Protein AF-0000000077984108 (afdb_homodimer)

Structure (mmCIF, N/CA/C/O backbone):
data_AF-0000000077984108-model_v1
#
loop_
_entity.id
_entity.type
_entity.pdbx_description
1 polymer 'NHL repeat containing 4'
#
loop_
_atom_site.group_PDB
_atom_site.id
_atom_site.type_symbol
_atom_site.label_atom_id
_atom_site.label_alt_id
_atom_site.label_comp_id
_atom_site.label_asym_id
_atom_site.label_entity_id
_atom_site.label_seq_id
_atom_site.pdbx_PDB_ins_code
_atom_site.Cartn_x
_atom_site.Cartn_y
_atom_site.Cartn_z
_atom_site.occupancy
_atom_site.B_iso_or_equiv
_atom_site.auth_seq_id
_atom_site.auth_comp_id
_atom_site.auth_asym_id
_atom_site.auth_atom_id
_atom_site.pdbx_PDB_model_num
ATOM 1 N N . MET A 1 1 ? -8.375 -14.18 -17.625 1 86.44 1 MET A N 1
ATOM 2 C CA . MET A 1 1 ? -7.738 -15.055 -16.641 1 86.44 1 MET A CA 1
ATOM 3 C C . MET A 1 1 ? -6.281 -14.656 -16.422 1 86.44 1 MET A C 1
ATOM 5 O O . MET A 1 1 ? -5.633 -14.141 -17.328 1 86.44 1 MET A O 1
ATOM 9 N N . ALA A 1 2 ? -5.91 -14.641 -15.117 1 94.44 2 ALA A N 1
ATOM 10 C CA . ALA A 1 2 ? -4.52 -14.312 -14.812 1 94.44 2 ALA A CA 1
ATOM 11 C C . ALA A 1 2 ? -3.689 -15.578 -14.602 1 94.44 2 ALA A C 1
ATOM 13 O O . ALA A 1 2 ? -4.191 -16.578 -14.086 1 94.44 2 ALA A O 1
ATOM 14 N N . ILE A 1 3 ? -2.457 -15.594 -15.062 1 96.06 3 ILE A N 1
ATOM 15 C CA . ILE A 1 3 ? -1.507 -16.688 -14.898 1 96.06 3 ILE A CA 1
ATOM 16 C C . ILE A 1 3 ? -0.461 -16.312 -13.852 1 96.06 3 ILE A C 1
ATOM 18 O O . ILE A 1 3 ? 0.134 -15.234 -13.922 1 96.06 3 ILE A O 1
ATOM 22 N N . GLY A 1 4 ? -0.281 -17.234 -12.953 1 96.12 4 GLY A N 1
ATOM 23 C CA . GLY A 1 4 ? 0.748 -17 -11.961 1 96.12 4 GLY A CA 1
ATOM 24 C C . GLY A 1 4 ? 2.15 -17 -12.531 1 96.12 4 GLY A C 1
ATOM 25 O O . GLY A 1 4 ? 2.527 -17.922 -13.258 1 96.12 4 GLY A O 1
ATOM 26 N N . LEU A 1 5 ? 2.855 -15.953 -12.258 1 96.19 5 LEU A N 1
ATOM 27 C CA . LEU A 1 5 ? 4.234 -15.867 -12.727 1 96.19 5 LEU A CA 1
ATOM 28 C C . LEU A 1 5 ? 5.203 -16.328 -11.648 1 96.19 5 LEU A C 1
ATOM 30 O O . LEU A 1 5 ? 6.098 -17.141 -11.914 1 96.19 5 LEU A O 1
ATOM 34 N N . THR A 1 6 ? 5.074 -15.75 -10.445 1 97.81 6 THR A N 1
ATOM 35 C CA . THR A 1 6 ? 6.004 -16.094 -9.375 1 97.81 6 THR A CA 1
ATOM 36 C C . THR A 1 6 ? 5.445 -15.664 -8.023 1 97.81 6 THR A C 1
ATOM 38 O O . THR A 1 6 ? 4.422 -14.984 -7.949 1 97.81 6 THR A O 1
ATOM 41 N N . THR A 1 7 ? 5.977 -16.203 -6.996 1 98.5 7 THR A N 1
ATOM 42 C CA . THR A 1 7 ? 5.699 -15.852 -5.605 1 98.5 7 THR A CA 1
ATOM 43 C C . THR A 1 7 ? 6.961 -15.344 -4.914 1 98.5 7 THR A C 1
ATOM 45 O O . THR A 1 7 ? 8.031 -15.938 -5.055 1 98.5 7 THR A O 1
ATOM 48 N N . VAL A 1 8 ? 6.867 -14.227 -4.277 1 98.75 8 VAL A N 1
ATOM 49 C CA . VAL A 1 8 ? 7.93 -13.688 -3.438 1 98.75 8 VAL A CA 1
ATOM 50 C C . VAL A 1 8 ? 7.637 -13.992 -1.97 1 98.75 8 VAL A C 1
ATOM 52 O O . VAL A 1 8 ? 6.797 -13.336 -1.351 1 98.75 8 VAL A O 1
ATOM 55 N N . PRO A 1 9 ? 8.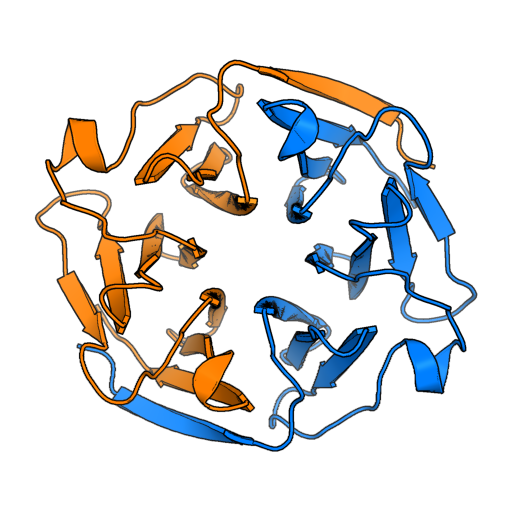297 -14.945 -1.407 1 98.31 9 PRO A N 1
ATOM 56 C CA . PRO A 1 9 ? 8.008 -15.391 -0.044 1 98.31 9 PRO A CA 1
ATOM 57 C C . PRO A 1 9 ? 8.773 -14.609 1.015 1 98.31 9 PRO A C 1
ATOM 59 O O . PRO A 1 9 ? 9.461 -13.641 0.689 1 98.31 9 PRO A O 1
ATOM 62 N N . GLY A 1 10 ? 8.531 -14.906 2.186 1 97.81 10 GLY A N 1
ATOM 63 C CA . GLY A 1 10 ? 9.375 -14.43 3.27 1 97.81 10 GLY A CA 1
ATOM 64 C C . GLY A 1 10 ? 8.898 -13.109 3.859 1 97.81 10 GLY A C 1
ATOM 65 O O . GLY A 1 10 ? 9.6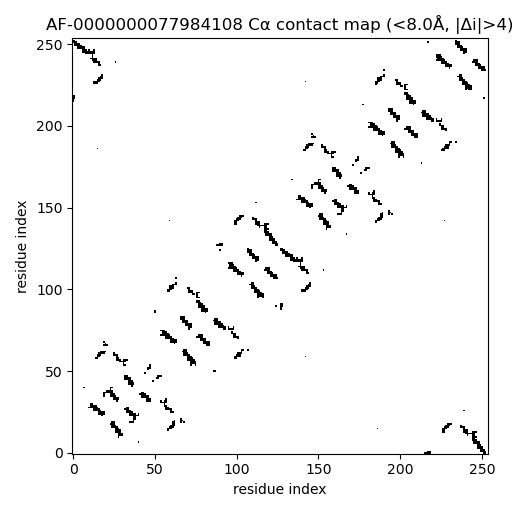95 -12.352 4.418 1 97.81 10 GLY A O 1
ATOM 66 N N . LEU A 1 11 ? 7.734 -12.805 3.721 1 98.56 11 LEU A N 1
ATOM 67 C CA . LEU A 1 11 ? 7.176 -11.586 4.305 1 98.56 11 LEU A CA 1
ATOM 68 C C . LEU A 1 11 ? 6.449 -11.898 5.609 1 98.56 11 LEU A C 1
ATOM 70 O O . LEU A 1 11 ? 6.266 -13.07 5.961 1 98.56 11 LEU A O 1
ATOM 74 N N . CYS A 1 12 ? 6.098 -10.938 6.352 1 98.31 12 CYS A N 1
ATOM 75 C CA . CYS A 1 12 ? 5.422 -11.078 7.637 1 98.31 12 CYS A CA 1
ATOM 76 C C . CYS A 1 12 ? 4.094 -10.328 7.645 1 98.31 12 CYS A C 1
ATOM 78 O O . CYS A 1 12 ? 4.023 -9.188 8.102 1 98.31 12 CYS A O 1
ATOM 80 N N . GLY A 1 13 ? 3.08 -10.953 7.09 1 98.5 13 GLY A N 1
ATOM 81 C CA . GLY A 1 13 ? 1.752 -10.359 7.031 1 98.5 13 GLY A CA 1
ATOM 82 C C . GLY A 1 13 ? 1.675 -9.156 6.117 1 98.5 13 GLY A C 1
ATOM 83 O O . GLY A 1 13 ? 1.338 -8.055 6.559 1 98.5 13 GLY A O 1
ATOM 84 N N . PRO A 1 14 ? 2.125 -9.336 4.77 1 98.88 14 PRO A N 1
ATOM 85 C CA . PRO A 1 14 ? 1.995 -8.195 3.855 1 98.88 14 PRO A CA 1
ATOM 86 C C . PRO A 1 14 ? 0.553 -7.719 3.709 1 98.88 14 PRO A C 1
ATOM 88 O O . PRO A 1 14 ? -0.366 -8.531 3.607 1 98.88 14 PRO A O 1
ATOM 91 N N . ARG A 1 15 ? 0.367 -6.438 3.74 1 98.75 15 ARG A N 1
ATOM 92 C CA . ARG A 1 15 ? -0.98 -5.879 3.693 1 98.75 15 ARG A CA 1
ATOM 93 C C . ARG A 1 15 ? -1.162 -4.988 2.471 1 98.75 15 ARG A C 1
ATOM 95 O O . ARG A 1 15 ? -2.078 -5.199 1.673 1 98.75 15 ARG A O 1
ATOM 102 N N . TYR A 1 16 ? -0.33 -3.904 2.361 1 98.88 16 TYR A N 1
ATOM 103 C CA . TYR A 1 16 ? -0.385 -2.994 1.224 1 98.88 16 TYR A CA 1
ATOM 104 C C . TYR A 1 16 ? 0.823 -3.184 0.314 1 98.88 16 TYR A C 1
ATOM 106 O O . TYR A 1 16 ? 1.914 -3.516 0.782 1 98.88 16 TYR A O 1
ATOM 114 N N . VAL A 1 17 ? 0.575 -2.99 -0.973 1 98.94 17 VAL A N 1
ATOM 115 C CA . VAL A 1 17 ? 1.625 -3.109 -1.979 1 98.94 17 VAL A CA 1
ATOM 116 C C . VAL A 1 17 ? 1.444 -2.029 -3.045 1 98.94 17 VAL A C 1
ATOM 118 O O . VAL A 1 17 ? 0.316 -1.665 -3.383 1 98.94 17 VAL A O 1
ATOM 121 N N . SER A 1 18 ? 2.508 -1.481 -3.504 1 98.81 18 SER A N 1
ATOM 122 C CA . SER A 1 18 ? 2.529 -0.499 -4.582 1 98.81 18 SER A CA 1
ATOM 123 C C . SER A 1 18 ? 3.742 -0.695 -5.484 1 98.81 18 SER A C 1
ATOM 125 O O . SER A 1 18 ? 4.695 -1.385 -5.113 1 98.81 18 SER A O 1
ATOM 127 N N . ASN A 1 19 ? 3.611 -0.161 -6.648 1 98.25 19 ASN A N 1
ATOM 128 C CA . ASN A 1 19 ? 4.812 -0.063 -7.469 1 98.25 19 ASN A CA 1
ATOM 129 C C . ASN A 1 19 ? 5.895 0.765 -6.781 1 98.25 19 ASN A C 1
ATOM 131 O O . ASN A 1 19 ? 5.59 1.705 -6.043 1 98.25 19 ASN A O 1
ATOM 135 N N . GLY A 1 20 ? 7.113 0.308 -6.914 1 97.44 20 GLY A N 1
ATOM 136 C CA . GLY A 1 20 ? 8.273 1.021 -6.402 1 97.44 20 GLY A CA 1
ATOM 137 C C . GLY A 1 20 ? 9.008 1.807 -7.473 1 97.44 20 GLY A C 1
ATOM 138 O O . GLY A 1 20 ? 8.562 1.876 -8.617 1 97.44 20 GLY A O 1
ATOM 139 N N . PRO A 1 21 ? 10.078 2.457 -6.992 1 93 21 PRO A N 1
ATOM 140 C CA . PRO A 1 21 ? 10.898 3.133 -7.996 1 93 21 PRO A CA 1
ATOM 141 C C . PRO A 1 21 ? 11.617 2.158 -8.93 1 93 21 PRO A C 1
ATOM 143 O O . PRO A 1 21 ? 11.977 1.054 -8.516 1 93 21 PRO A O 1
ATOM 146 N N . ASP A 1 22 ? 11.867 2.482 -10.156 1 93.06 22 ASP A N 1
ATOM 147 C CA . ASP A 1 22 ? 12.727 1.78 -11.109 1 93.06 22 ASP A CA 1
ATOM 148 C C . ASP A 1 22 ? 12.18 0.386 -11.414 1 93.06 22 ASP A C 1
ATOM 150 O O . ASP A 1 22 ? 12.945 -0.584 -11.469 1 93.06 22 ASP A O 1
ATOM 154 N N . GLY A 1 23 ? 10.891 0.196 -11.367 1 95.31 23 GLY A N 1
ATOM 155 C CA . GLY A 1 23 ? 10.273 -1.054 -11.789 1 95.31 23 GLY A CA 1
ATOM 156 C C . GLY A 1 23 ? 10.148 -2.064 -10.664 1 95.31 23 GLY A C 1
ATOM 157 O O . GLY A 1 23 ? 9.75 -3.207 -10.891 1 95.31 23 GLY A O 1
ATOM 158 N N . GLY A 1 24 ? 10.516 -1.756 -9.398 1 97.75 24 GLY A N 1
ATOM 159 C CA . GLY A 1 24 ? 10.336 -2.602 -8.234 1 97.75 24 GLY A CA 1
ATOM 160 C C . GLY A 1 24 ? 8.977 -2.42 -7.574 1 97.75 24 GLY A C 1
ATOM 161 O O . GLY A 1 24 ? 8.008 -2.043 -8.234 1 97.75 24 GLY A O 1
ATOM 162 N N . PHE A 1 25 ? 8.922 -2.801 -6.363 1 98.62 25 PHE A N 1
ATOM 163 C CA . PHE A 1 25 ? 7.691 -2.6 -5.602 1 98.62 25 PHE A CA 1
ATOM 164 C C . PHE A 1 25 ? 7.988 -2.49 -4.113 1 98.62 25 PHE A C 1
ATOM 166 O O . PHE A 1 25 ? 9.102 -2.783 -3.672 1 98.62 25 PHE A O 1
ATOM 173 N N . VAL A 1 26 ? 7.047 -2.004 -3.338 1 98.81 26 VAL A N 1
ATOM 174 C CA . VAL A 1 26 ? 7.121 -1.726 -1.906 1 98.81 26 VAL A CA 1
ATOM 175 C C . VAL A 1 26 ? 5.945 -2.387 -1.191 1 98.81 26 VAL A C 1
ATOM 177 O O . VAL A 1 26 ? 4.828 -2.416 -1.716 1 98.81 26 VAL A O 1
ATOM 180 N N . VAL A 1 27 ? 6.215 -2.941 -0.009 1 98.88 27 VAL A N 1
ATOM 181 C CA . VAL A 1 27 ? 5.203 -3.697 0.721 1 98.88 27 VAL A CA 1
ATOM 182 C C . VAL A 1 27 ? 5.223 -3.299 2.195 1 98.88 27 VAL A C 1
ATOM 184 O O . VAL A 1 27 ? 6.277 -3.303 2.832 1 98.88 27 VAL A O 1
ATOM 187 N N . SER A 1 28 ? 4.094 -2.893 2.703 1 98.81 28 SER A N 1
ATOM 188 C CA . SER A 1 28 ? 3.982 -2.738 4.148 1 98.81 28 SER A CA 1
ATOM 189 C C . SER A 1 28 ? 3.514 -4.031 4.809 1 98.81 28 SER A C 1
ATOM 191 O O . SER A 1 28 ? 2.705 -4.766 4.242 1 98.81 28 SER A O 1
ATOM 193 N N . GLU A 1 29 ? 3.979 -4.316 6.02 1 98.25 29 GLU A N 1
ATOM 194 C CA . GLU A 1 29 ? 3.748 -5.59 6.699 1 98.25 29 GLU A CA 1
ATOM 195 C C . GLU A 1 29 ? 3.094 -5.375 8.062 1 98.25 29 GLU A C 1
ATOM 197 O O . GLU A 1 29 ? 3.344 -4.371 8.727 1 98.25 29 GLU A O 1
ATOM 202 N N . GLU A 1 30 ? 2.369 -6.32 8.469 1 97.19 30 GLU A N 1
ATOM 203 C CA . GLU A 1 30 ? 1.764 -6.316 9.797 1 97.19 30 GLU A CA 1
ATOM 204 C C . GLU A 1 30 ? 2.83 -6.344 10.883 1 97.19 30 GLU A C 1
ATOM 206 O O . GLU A 1 30 ? 2.592 -5.887 12.008 1 97.19 30 GLU A O 1
ATOM 211 N N . CYS A 1 31 ? 3.986 -6.828 10.547 1 95.81 31 CYS A N 1
ATOM 212 C CA . CYS A 1 31 ? 5.062 -6.926 11.523 1 95.81 31 CYS A CA 1
ATOM 213 C C . CYS A 1 31 ? 5.742 -5.574 11.727 1 95.81 31 CYS A C 1
ATOM 215 O O . CYS A 1 31 ? 6.676 -5.457 12.516 1 95.81 31 CYS A O 1
ATOM 217 N N . GLY A 1 32 ? 5.301 -4.652 11.094 1 96.31 32 GLY A N 1
ATOM 218 C CA . GLY A 1 32 ? 5.684 -3.299 11.461 1 96.31 32 GLY A CA 1
ATOM 219 C C . GLY A 1 32 ? 6.812 -2.744 10.617 1 96.31 32 GLY A C 1
ATOM 220 O O . GLY A 1 32 ? 7.57 -1.881 11.07 1 96.31 32 GLY A O 1
ATOM 221 N N . ASP A 1 33 ? 6.961 -3.246 9.414 1 97.12 33 ASP A N 1
ATOM 222 C CA . ASP A 1 33 ? 8.031 -2.785 8.531 1 97.12 33 ASP A CA 1
ATOM 223 C C . ASP A 1 33 ? 7.512 -2.555 7.113 1 97.12 33 ASP A C 1
ATOM 225 O O . ASP A 1 33 ? 6.348 -2.832 6.82 1 97.12 33 ASP A O 1
ATOM 229 N N . VAL A 1 34 ? 8.352 -1.871 6.293 1 98.31 34 VAL A N 1
ATOM 230 C CA . VAL A 1 34 ? 8.094 -1.666 4.871 1 98.31 34 VAL A CA 1
ATOM 231 C C . VAL A 1 34 ? 9.258 -2.232 4.055 1 98.31 34 VAL A C 1
ATOM 233 O O . VAL A 1 34 ? 10.391 -1.748 4.152 1 98.31 34 VAL A O 1
ATOM 236 N N . GLN A 1 35 ? 8.914 -3.203 3.268 1 98.12 35 GLN A N 1
ATOM 237 C CA . GLN A 1 35 ? 9.922 -3.928 2.494 1 98.12 35 GLN A CA 1
ATOM 238 C C . GLN A 1 35 ? 10.039 -3.363 1.081 1 98.12 35 GLN A C 1
ATOM 240 O O . GLN A 1 35 ? 9.031 -3.012 0.461 1 98.12 35 GLN A O 1
ATOM 245 N N . LEU A 1 36 ? 11.297 -3.295 0.653 1 97.62 36 LEU A N 1
ATOM 246 C CA . LEU A 1 36 ? 11.594 -2.785 -0.681 1 97.62 36 LEU A CA 1
ATOM 247 C C . LEU A 1 36 ? 12.133 -3.896 -1.58 1 97.62 36 LEU A C 1
ATOM 249 O O . LEU A 1 36 ? 12.945 -4.715 -1.146 1 97.62 36 LEU A O 1
ATOM 253 N N . PHE A 1 37 ? 11.594 -3.91 -2.85 1 98.31 37 PHE A N 1
ATOM 254 C CA . PHE A 1 37 ? 12.047 -4.883 -3.838 1 98.31 37 PHE A CA 1
ATOM 255 C C . PHE A 1 37 ? 12.414 -4.195 -5.148 1 98.31 37 PHE A C 1
ATOM 257 O O . PHE A 1 37 ? 11.797 -3.201 -5.527 1 98.31 37 PHE A O 1
ATOM 264 N N . GLY A 1 38 ? 13.367 -4.754 -5.809 1 97.62 38 GLY A N 1
ATOM 265 C CA . GLY A 1 38 ? 13.781 -4.258 -7.109 1 97.62 38 GLY A CA 1
ATOM 266 C C . GLY A 1 38 ? 13 -4.867 -8.258 1 97.62 38 GLY A C 1
ATOM 267 O O . GLY A 1 38 ? 12.016 -5.578 -8.039 1 97.62 38 GLY A O 1
ATOM 268 N N . HIS A 1 39 ? 13.453 -4.539 -9.547 1 95.94 39 HIS A N 1
ATOM 269 C CA . HIS A 1 39 ? 12.719 -4.902 -10.758 1 95.94 39 HIS A CA 1
ATOM 270 C C . HIS A 1 39 ? 12.734 -6.41 -10.977 1 95.94 39 HIS A C 1
ATOM 272 O O . HIS A 1 39 ? 11.836 -6.957 -11.609 1 95.94 39 HIS A O 1
ATOM 278 N N . ALA A 1 40 ? 13.672 -7.18 -10.453 1 96.56 40 ALA A N 1
ATOM 279 C CA . ALA A 1 40 ? 13.75 -8.633 -10.562 1 96.56 40 ALA A CA 1
ATOM 280 C C . ALA A 1 40 ? 13.227 -9.312 -9.305 1 96.56 40 ALA A C 1
ATOM 282 O O . ALA A 1 40 ? 13.539 -10.477 -9.039 1 96.56 40 ALA A O 1
ATOM 283 N N . HIS A 1 41 ? 12.531 -8.477 -8.453 1 96.94 41 HIS A N 1
ATOM 284 C CA . HIS A 1 41 ? 11.906 -8.961 -7.227 1 96.94 41 HIS A CA 1
ATOM 285 C C . HIS A 1 41 ? 12.945 -9.281 -6.164 1 96.94 41 HIS A C 1
ATOM 287 O O . HIS A 1 41 ? 12.664 -10 -5.207 1 96.94 41 HIS A O 1
ATOM 293 N N . GLN A 1 42 ? 14.125 -8.805 -6.34 1 97.44 42 GLN A N 1
ATOM 294 C CA . GLN A 1 42 ? 15.148 -9 -5.32 1 97.44 42 GLN A CA 1
ATOM 295 C C . GLN A 1 42 ? 14.938 -8.055 -4.141 1 97.44 42 GLN A C 1
ATOM 297 O O . GLN A 1 42 ? 14.539 -6.902 -4.324 1 97.44 42 GLN A O 1
ATOM 302 N N . PRO A 1 43 ? 15.18 -8.633 -2.93 1 97.12 43 PRO A N 1
ATOM 303 C CA . PRO A 1 43 ? 15.07 -7.75 -1.763 1 97.12 43 PRO A CA 1
ATOM 304 C C . PRO A 1 43 ? 16.125 -6.648 -1.752 1 97.12 43 PRO A C 1
ATOM 306 O O . PRO A 1 43 ? 17.297 -6.902 -2.061 1 97.12 43 PRO A O 1
ATOM 309 N N . LEU A 1 44 ? 15.688 -5.453 -1.474 1 96 44 LEU A N 1
ATOM 310 C CA . LEU A 1 44 ? 16.594 -4.312 -1.387 1 96 44 LEU A CA 1
ATOM 311 C C . LEU A 1 44 ? 16.719 -3.822 0.052 1 96 44 LEU A C 1
ATOM 313 O O . LEU A 1 44 ? 17.359 -2.799 0.313 1 96 44 LEU A O 1
ATOM 317 N N . GLY A 1 45 ? 16.062 -4.508 1.025 1 95.19 45 GLY A N 1
ATOM 318 C CA . GLY A 1 45 ? 16.016 -4.094 2.418 1 95.19 45 GLY A CA 1
ATOM 319 C C . GLY A 1 45 ? 14.656 -3.541 2.818 1 95.19 45 GLY A C 1
ATOM 320 O O . GLY A 1 45 ? 13.641 -3.863 2.197 1 95.19 45 GLY A O 1
ATOM 321 N N . SER A 1 46 ? 14.625 -2.887 3.951 1 96.25 46 SER A N 1
ATOM 322 C CA . SER A 1 46 ? 13.398 -2.299 4.488 1 96.25 46 SER A CA 1
ATOM 323 C C . SER A 1 46 ? 13.641 -0.875 4.977 1 96.25 46 SER A C 1
ATOM 325 O O . SER A 1 46 ? 14.789 -0.437 5.09 1 96.25 46 SER A O 1
ATOM 327 N N . LEU A 1 47 ? 12.641 -0.115 5.164 1 96.12 47 LEU A N 1
ATOM 328 C CA . LEU A 1 47 ? 12.781 1.255 5.641 1 96.12 47 LEU A CA 1
ATOM 329 C C . LEU A 1 47 ? 13.258 1.278 7.09 1 96.12 47 LEU A C 1
ATOM 331 O O . LEU A 1 47 ? 13.969 2.199 7.5 1 96.12 47 LEU A O 1
ATOM 335 N N . CYS A 1 48 ? 12.797 0.266 7.898 1 93.31 48 CYS A N 1
ATOM 336 C CA . CYS A 1 48 ? 13.289 0.184 9.266 1 93.31 48 CYS A CA 1
ATOM 337 C C . CYS A 1 48 ? 14.789 -0.077 9.289 1 93.31 48 CYS A C 1
ATOM 339 O O . CYS A 1 48 ? 15.523 0.555 10.055 1 93.31 48 CYS A O 1
ATOM 341 N N . SER A 1 49 ? 15.305 -1.056 8.453 1 88.56 49 SER A N 1
ATOM 342 C CA . SER A 1 49 ? 16.719 -1.397 8.445 1 88.56 49 SER A CA 1
ATOM 343 C C . SER A 1 49 ? 17.562 -0.274 7.836 1 88.56 49 SER A C 1
ATOM 345 O O . SER A 1 49 ? 18.688 -0.036 8.258 1 88.56 49 SER A O 1
ATOM 347 N N . ARG A 1 50 ? 17 0.407 6.895 1 86.88 50 ARG A N 1
ATOM 348 C CA . ARG A 1 50 ? 17.75 1.425 6.176 1 86.88 50 ARG A CA 1
ATOM 349 C C . ARG A 1 50 ? 17.781 2.738 6.949 1 86.88 50 ARG A C 1
ATOM 351 O O . ARG A 1 50 ? 18.812 3.422 6.992 1 86.88 50 ARG A O 1
ATOM 358 N N . LEU A 1 51 ? 16.672 3.117 7.562 1 85.81 51 LEU A N 1
ATOM 359 C CA . LEU A 1 51 ? 16.547 4.465 8.109 1 85.81 51 LEU A CA 1
ATOM 360 C C . LEU A 1 51 ? 16.203 4.418 9.594 1 85.81 51 LEU A C 1
ATOM 362 O O . LEU A 1 51 ? 16.031 5.461 10.227 1 85.81 51 LEU A O 1
ATOM 366 N N . GLN A 1 52 ? 16.031 3.197 10.203 1 81.25 52 GLN A N 1
ATOM 367 C CA . GLN A 1 52 ? 15.664 3.016 11.602 1 81.25 52 GLN A CA 1
ATOM 368 C C . GLN A 1 52 ? 14.391 3.789 11.945 1 81.25 52 GLN A C 1
ATOM 370 O O . GLN A 1 52 ? 14.312 4.422 13 1 81.25 52 GLN A O 1
ATOM 375 N N . HIS A 1 53 ? 13.648 3.943 11.031 1 85.25 53 HIS A N 1
ATOM 376 C CA . HIS A 1 53 ? 12.375 4.602 11.289 1 85.25 53 HIS A CA 1
ATOM 377 C C . HIS A 1 53 ? 11.453 3.717 12.117 1 85.25 53 HIS A C 1
ATOM 379 O O . HIS A 1 53 ? 11.141 2.59 11.727 1 85.25 53 HIS A O 1
ATOM 385 N N . PRO A 1 54 ? 11 4.141 13.117 1 87.19 54 PRO A N 1
ATOM 386 C CA . PRO A 1 54 ? 10.117 3.346 13.977 1 87.19 54 PRO A CA 1
ATOM 387 C C . PRO A 1 54 ? 8.648 3.424 13.555 1 87.19 54 PRO A C 1
ATOM 389 O O . PRO A 1 54 ? 7.922 4.316 14 1 87.19 54 PRO A O 1
ATOM 392 N N . PHE A 1 55 ? 8.195 2.42 12.938 1 95 55 PHE A N 1
ATOM 393 C CA . PHE A 1 55 ? 6.781 2.441 12.586 1 95 55 PHE A CA 1
ATOM 394 C C . PHE A 1 55 ? 5.926 1.946 13.75 1 95 55 PHE A C 1
ATOM 396 O O . PHE A 1 55 ? 6.312 1.019 14.461 1 95 55 PHE A O 1
ATOM 403 N N . GLY A 1 56 ? 4.836 2.598 14 1 95 56 GLY A N 1
ATOM 404 C CA . GLY A 1 56 ? 3.807 2 14.836 1 95 56 GLY A CA 1
ATOM 405 C C . GLY A 1 56 ? 3.059 0.874 14.148 1 95 56 GLY A C 1
ATOM 406 O O . GLY A 1 56 ? 3.078 -0.267 14.617 1 95 56 GLY A O 1
ATOM 407 N N . ASN A 1 57 ? 2.371 1.138 13.109 1 97.62 57 ASN A N 1
ATOM 408 C CA . ASN A 1 57 ? 1.649 0.211 12.242 1 97.62 57 ASN A CA 1
ATOM 409 C C . ASN A 1 57 ? 1.571 0.728 10.812 1 97.62 57 ASN A C 1
ATOM 411 O O . ASN A 1 57 ? 0.558 1.303 10.406 1 97.62 57 ASN A O 1
ATOM 415 N N . PRO A 1 58 ? 2.738 0.461 10.008 1 98.44 58 PRO A N 1
ATOM 416 C CA . PRO A 1 58 ? 2.672 0.928 8.625 1 98.44 58 PRO A CA 1
ATOM 417 C C . PRO A 1 58 ? 1.528 0.287 7.836 1 98.44 58 PRO A C 1
ATOM 419 O O . PRO A 1 58 ? 1.303 -0.921 7.945 1 98.44 58 PRO A O 1
ATOM 422 N N . ALA A 1 59 ? 0.781 1.089 7.117 1 98.56 59 ALA A N 1
ATOM 423 C CA . ALA A 1 59 ? -0.364 0.654 6.32 1 98.56 59 ALA A CA 1
ATOM 424 C C . ALA A 1 59 ? -0.165 0.991 4.848 1 98.56 59 ALA A C 1
ATOM 426 O O . ALA A 1 59 ? 0.689 0.405 4.18 1 98.56 59 ALA A O 1
ATOM 427 N N . GLY A 1 60 ? -0.879 2.033 4.336 1 98.81 60 GLY A N 1
ATOM 428 C CA . GLY A 1 60 ? -0.792 2.402 2.93 1 98.81 60 GLY A CA 1
ATOM 429 C C . GLY A 1 60 ? 0.596 2.855 2.518 1 98.81 60 GLY A C 1
ATOM 430 O O . GLY A 1 60 ? 1.285 3.533 3.281 1 98.81 60 GLY A O 1
ATOM 431 N N . VAL A 1 61 ? 0.988 2.467 1.238 1 98.88 61 VAL A N 1
ATOM 432 C CA . VAL A 1 61 ? 2.248 2.869 0.623 1 98.88 61 VAL A CA 1
ATOM 433 C C . VAL A 1 61 ? 2.008 3.287 -0.826 1 98.88 61 VAL A C 1
ATOM 435 O O . VAL A 1 61 ? 1.168 2.703 -1.515 1 98.88 61 VAL A O 1
ATOM 438 N N . CYS A 1 62 ? 2.715 4.246 -1.277 1 98.75 62 CYS A N 1
ATOM 439 C CA . CYS A 1 62 ? 2.746 4.625 -2.686 1 98.75 62 CYS A CA 1
ATOM 440 C C . CYS A 1 62 ? 4.086 5.258 -3.049 1 98.75 62 CYS A C 1
ATOM 442 O O . CYS A 1 62 ? 4.871 5.605 -2.166 1 98.75 62 CYS A O 1
ATOM 444 N N . THR A 1 63 ? 4.395 5.238 -4.254 1 98.06 63 THR A N 1
ATOM 445 C CA . THR A 1 63 ? 5.59 5.871 -4.801 1 98.06 63 THR A CA 1
ATOM 446 C C . THR A 1 63 ? 5.211 7.031 -5.723 1 98.06 63 THR A C 1
ATOM 448 O O . THR A 1 63 ? 4.426 6.859 -6.656 1 98.06 63 THR A O 1
ATOM 451 N N . ASP A 1 64 ? 5.809 8.203 -5.418 1 96.75 64 ASP A N 1
ATOM 452 C CA . ASP A 1 64 ? 5.434 9.344 -6.238 1 96.75 64 ASP A CA 1
ATOM 453 C C . ASP A 1 64 ? 6.301 9.422 -7.496 1 96.75 64 ASP A C 1
ATOM 455 O O . ASP A 1 64 ? 7.145 8.555 -7.73 1 96.75 64 ASP A O 1
ATOM 459 N N . ALA A 1 65 ? 6.051 10.406 -8.352 1 94.19 65 ALA A N 1
ATOM 460 C CA . ALA A 1 65 ? 6.664 10.523 -9.672 1 94.19 65 ALA A CA 1
ATOM 461 C C . ALA A 1 65 ? 8.172 10.734 -9.562 1 94.19 65 ALA A C 1
ATOM 463 O O . ALA A 1 65 ? 8.914 10.477 -10.508 1 94.19 65 ALA A O 1
ATOM 464 N N . GLN A 1 66 ? 8.641 11.203 -8.398 1 94.44 66 GLN A N 1
ATOM 465 C CA . GLN A 1 66 ? 10.062 11.469 -8.188 1 94.44 66 GLN A CA 1
ATOM 466 C C . GLN A 1 66 ? 10.766 10.242 -7.602 1 94.44 66 GLN A C 1
ATOM 468 O O . GLN A 1 66 ? 11.984 10.25 -7.418 1 94.44 66 GLN A O 1
ATOM 473 N N . GLY A 1 67 ? 10.047 9.195 -7.336 1 95.38 67 GLY A N 1
ATOM 474 C CA . GLY A 1 67 ? 10.625 7.965 -6.824 1 95.38 67 GLY A CA 1
ATOM 475 C C . GLY A 1 67 ? 10.688 7.922 -5.309 1 95.38 67 GLY A C 1
ATOM 476 O O . GLY A 1 67 ? 11.336 7.043 -4.738 1 95.38 67 GLY A O 1
ATOM 477 N N . ASN A 1 68 ? 10.031 8.922 -4.602 1 96.69 68 ASN A N 1
ATOM 478 C CA . ASN A 1 68 ? 9.914 8.852 -3.148 1 96.69 68 ASN A CA 1
ATOM 479 C C . ASN A 1 68 ? 8.852 7.855 -2.713 1 96.69 68 ASN A C 1
ATOM 481 O O . ASN A 1 68 ? 7.805 7.734 -3.355 1 96.69 68 ASN A O 1
ATOM 485 N N . ILE A 1 69 ? 9.156 7.234 -1.637 1 97.62 69 ILE A N 1
ATOM 486 C CA . ILE A 1 69 ? 8.18 6.344 -1.024 1 97.62 69 ILE A CA 1
ATOM 487 C C . ILE A 1 69 ? 7.406 7.086 0.065 1 97.62 69 ILE A C 1
ATOM 489 O O . ILE A 1 69 ? 8.008 7.785 0.889 1 97.62 69 ILE A O 1
ATOM 493 N N . ILE A 1 70 ? 6.156 7.023 0.062 1 98.56 70 ILE A N 1
ATOM 494 C CA . ILE A 1 70 ? 5.293 7.641 1.063 1 98.56 70 ILE A CA 1
ATOM 495 C C . ILE A 1 70 ? 4.523 6.559 1.818 1 98.56 70 ILE A C 1
ATOM 497 O O . ILE A 1 70 ? 3.965 5.645 1.207 1 98.56 70 ILE A O 1
ATOM 501 N N . VAL A 1 71 ? 4.535 6.621 3.148 1 98.75 71 VAL A N 1
ATOM 502 C CA . VAL A 1 71 ? 3.949 5.594 4.004 1 98.75 71 VAL A CA 1
ATOM 503 C C . VAL A 1 71 ? 2.998 6.242 5.008 1 98.75 71 VAL A C 1
ATOM 505 O O . VAL A 1 71 ? 3.338 7.246 5.637 1 98.75 71 VAL A O 1
ATOM 508 N N . VAL A 1 72 ? 1.835 5.676 5.109 1 98.75 72 VAL A N 1
ATOM 509 C CA . VAL A 1 72 ? 0.896 6.02 6.172 1 98.75 72 VAL A CA 1
ATOM 510 C C . VAL A 1 72 ? 1.156 5.145 7.398 1 98.75 72 VAL A C 1
ATOM 512 O O . VAL A 1 72 ? 1.279 3.924 7.277 1 98.75 72 VAL A O 1
ATOM 515 N N . ASP A 1 73 ? 1.293 5.695 8.516 1 98.5 73 ASP A N 1
ATOM 516 C CA . ASP A 1 73 ? 1.354 4.984 9.789 1 98.5 73 ASP A CA 1
ATOM 517 C C . ASP A 1 73 ? 0.03 5.09 10.547 1 98.5 73 ASP A C 1
ATOM 519 O O . ASP A 1 73 ? -0.306 6.152 11.07 1 98.5 73 ASP A O 1
ATOM 523 N N . GLU A 1 74 ? -0.662 3.988 10.539 1 98.44 74 GLU A N 1
ATOM 524 C CA . GLU A 1 74 ? -2.004 3.951 11.117 1 98.44 74 GLU A CA 1
ATOM 525 C C . GLU A 1 74 ? -1.981 4.324 12.594 1 98.44 74 GLU A C 1
ATOM 527 O O . GLU A 1 74 ? -2.811 5.113 13.055 1 98.44 74 GLU A O 1
ATOM 532 N N . GLN A 1 75 ? -1.055 3.713 13.328 1 97.81 75 GLN A N 1
ATOM 533 C CA . GLN A 1 75 ? -0.987 3.924 14.766 1 97.81 75 GLN A CA 1
ATOM 534 C C . GLN A 1 75 ? -0.492 5.328 15.094 1 97.81 75 GLN A C 1
ATOM 536 O O . GLN A 1 75 ? -1.018 5.984 16 1 97.81 75 GLN A O 1
ATOM 541 N N . ARG A 1 76 ? 0.493 5.848 14.445 1 97.31 76 ARG A N 1
ATOM 542 C CA . ARG A 1 76 ? 1.066 7.164 14.703 1 97.31 76 ARG A CA 1
ATOM 543 C C . ARG A 1 76 ? 0.215 8.266 14.078 1 97.31 76 ARG A C 1
ATOM 545 O O . ARG A 1 76 ? 0.394 9.445 14.383 1 97.31 76 ARG A O 1
ATOM 552 N N . LYS A 1 77 ? -0.674 7.887 13.227 1 98.19 77 LYS A N 1
ATOM 553 C CA . LYS A 1 77 ? -1.579 8.82 12.57 1 98.19 77 LYS A CA 1
ATOM 554 C C . LYS A 1 77 ? -0.802 9.875 11.781 1 98.19 77 LYS A C 1
ATOM 556 O O . LYS A 1 77 ? -1.064 11.07 11.906 1 98.19 77 LYS A O 1
ATOM 561 N N . GLU A 1 78 ? 0.146 9.383 11.031 1 97.88 78 GLU A N 1
ATOM 562 C CA . GLU A 1 78 ? 1.007 10.266 10.242 1 97.88 78 GLU A CA 1
ATOM 563 C C . GLU A 1 78 ? 1.256 9.688 8.852 1 97.88 78 GLU A C 1
ATOM 565 O O . GLU A 1 78 ? 1.051 8.5 8.617 1 97.88 78 GLU A O 1
ATOM 570 N N . VAL A 1 79 ? 1.671 10.578 7.98 1 98.56 79 VAL A N 1
ATOM 571 C CA . VAL A 1 79 ? 2.178 10.227 6.656 1 98.56 79 VAL A CA 1
ATOM 572 C C . VAL A 1 79 ? 3.619 10.711 6.512 1 98.56 79 VAL A C 1
ATOM 574 O O . VAL A 1 79 ? 3.908 11.891 6.715 1 98.56 79 VAL A O 1
ATOM 577 N N . THR A 1 80 ? 4.453 9.828 6.164 1 98 80 THR A N 1
ATOM 578 C CA . THR A 1 80 ? 5.875 10.148 6.059 1 98 80 THR A CA 1
ATOM 579 C C . THR A 1 80 ? 6.395 9.844 4.656 1 98 80 THR A C 1
ATOM 581 O O . THR A 1 80 ? 6.059 8.812 4.074 1 98 80 THR A O 1
ATOM 584 N N . LEU A 1 81 ? 7.195 10.766 4.102 1 97.62 81 LEU A N 1
ATOM 585 C CA . LEU A 1 81 ? 7.887 10.625 2.826 1 97.62 81 LEU A CA 1
ATOM 586 C C . LEU A 1 81 ? 9.336 10.188 3.039 1 97.62 81 LEU A C 1
ATOM 588 O O . LEU A 1 81 ? 10.039 10.758 3.875 1 97.62 81 LEU A O 1
ATOM 592 N N . PHE A 1 82 ? 9.664 9.195 2.385 1 96.94 82 PHE A N 1
ATOM 593 C CA . PHE A 1 82 ? 11.031 8.68 2.373 1 96.94 82 PHE A CA 1
ATOM 594 C C . PHE A 1 82 ? 11.688 8.922 1.021 1 96.94 82 PHE A C 1
ATOM 596 O O . PHE A 1 82 ? 11.43 8.195 0.059 1 96.94 82 PHE A O 1
ATOM 603 N N . PRO A 1 83 ? 12.617 9.922 0.982 1 94.88 83 PRO A N 1
ATOM 604 C CA . PRO A 1 83 ? 13.281 10.211 -0.291 1 94.88 83 PRO A CA 1
ATOM 605 C C . PRO A 1 83 ? 14.32 9.156 -0.669 1 94.88 83 PRO A C 1
ATOM 607 O O . PRO A 1 83 ? 14.688 8.328 0.161 1 94.88 83 PRO A O 1
ATOM 610 N N . ARG A 1 84 ? 14.664 9.172 -2 1 90.62 84 ARG A N 1
ATOM 611 C CA . ARG A 1 84 ? 15.695 8.258 -2.477 1 90.62 84 ARG A CA 1
ATOM 612 C C . ARG A 1 84 ? 17.016 8.461 -1.724 1 90.62 84 ARG A C 1
ATOM 614 O O . ARG A 1 84 ? 17.75 7.512 -1.481 1 90.62 84 ARG A O 1
ATOM 621 N N . ALA A 1 85 ? 17.25 9.648 -1.415 1 90.19 85 ALA A N 1
ATOM 622 C CA . ALA A 1 85 ? 18.422 10.023 -0.624 1 90.19 85 ALA A CA 1
ATOM 623 C C . ALA A 1 85 ? 18.062 11.078 0.419 1 90.19 85 ALA A C 1
ATOM 625 O O . ALA A 1 85 ? 17.266 11.984 0.147 1 90.19 85 ALA A O 1
ATOM 626 N N . GLY A 1 86 ? 18.594 10.969 1.63 1 91.19 86 GLY A N 1
ATOM 627 C CA . GLY A 1 86 ? 18.328 11.914 2.699 1 91.19 86 GLY A CA 1
ATOM 628 C C . GLY A 1 86 ? 17.375 11.367 3.752 1 91.19 86 GLY A C 1
ATOM 629 O O . GLY A 1 86 ? 16.969 10.211 3.686 1 91.19 86 GLY A O 1
ATOM 630 N N . PRO A 1 87 ? 17.078 12.188 4.785 1 93.25 87 PRO A N 1
ATOM 631 C CA . PRO A 1 87 ? 16.234 11.758 5.898 1 93.25 87 PRO A CA 1
ATOM 632 C C . PRO A 1 87 ? 14.742 11.766 5.539 1 93.25 87 PRO A C 1
ATOM 634 O O . PRO A 1 87 ? 14.328 12.508 4.648 1 93.25 87 PRO A O 1
ATOM 637 N N . PRO A 1 88 ? 13.984 10.969 6.238 1 95.38 88 PRO A N 1
ATOM 638 C CA . PRO A 1 88 ? 12.531 11.016 6.074 1 95.38 88 PRO A CA 1
ATOM 639 C C . PRO A 1 88 ? 11.945 12.391 6.383 1 95.38 88 PRO A C 1
ATOM 641 O O . PRO A 1 88 ? 12.492 13.133 7.203 1 95.38 88 PRO A O 1
ATOM 644 N N . VAL A 1 89 ? 10.82 12.703 5.734 1 95.44 89 VAL A N 1
ATOM 645 C CA . VAL A 1 89 ? 10.086 13.945 5.926 1 95.44 89 VAL A CA 1
ATOM 646 C C . VAL A 1 89 ? 8.648 13.641 6.348 1 95.44 89 VAL A C 1
ATOM 648 O O . VAL A 1 89 ? 7.914 12.969 5.625 1 95.44 89 VAL A O 1
ATOM 651 N N . ARG A 1 90 ? 8.258 14.102 7.496 1 96.19 90 ARG A N 1
ATOM 652 C CA . ARG A 1 90 ? 6.871 13.961 7.93 1 96.19 90 ARG A CA 1
ATOM 653 C C . ARG A 1 90 ? 5.961 14.922 7.172 1 96.19 90 ARG A C 1
ATOM 655 O O . ARG A 1 90 ? 5.992 16.125 7.414 1 96.19 90 ARG A O 1
ATOM 662 N N . LEU A 1 91 ? 5.148 14.43 6.234 1 97.81 91 LEU A N 1
ATOM 663 C CA . LEU A 1 91 ? 4.281 15.258 5.406 1 97.81 91 LEU A CA 1
ATOM 664 C C . LEU A 1 91 ? 3.049 15.711 6.184 1 97.81 91 LEU A C 1
ATOM 666 O O . LEU A 1 91 ? 2.611 16.859 6.055 1 97.81 91 LEU A O 1
ATOM 670 N N . VAL A 1 92 ? 2.369 14.781 6.883 1 97.81 92 VAL A N 1
ATOM 671 C CA . VAL A 1 92 ? 1.145 15.023 7.641 1 97.81 92 VAL A CA 1
ATOM 672 C C . VAL A 1 92 ? 1.296 14.477 9.055 1 97.81 92 VAL A C 1
ATOM 674 O O . VAL A 1 92 ? 1.641 13.312 9.242 1 97.81 92 VAL A O 1
ATOM 677 N N . SER A 1 93 ? 1.012 15.25 10.055 1 95.69 93 SER A N 1
ATOM 678 C CA . SER A 1 93 ? 1.196 14.828 11.438 1 95.69 93 SER A CA 1
ATOM 679 C C . SER A 1 93 ? -0.032 15.148 12.281 1 95.69 93 SER A C 1
ATOM 681 O O . SER A 1 93 ? -0.095 14.789 13.461 1 95.69 93 SER A O 1
ATOM 683 N N . LYS A 1 94 ? -0.993 15.797 11.688 1 95.81 94 LYS A N 1
ATOM 684 C CA . LYS A 1 94 ? -2.211 16.156 12.398 1 95.81 94 LYS A CA 1
ATOM 685 C C . LYS A 1 94 ? -3.445 15.945 11.531 1 95.81 94 LYS A C 1
ATOM 687 O O . LYS A 1 94 ? -3.346 15.898 10.305 1 95.81 94 LYS A O 1
ATOM 692 N N . GLY A 1 95 ? -4.543 15.797 12.125 1 96.62 95 GLY A N 1
ATOM 693 C CA . GLY A 1 95 ? -5.816 15.781 11.422 1 96.62 95 GLY A CA 1
ATOM 694 C C . GLY A 1 95 ? -6.203 14.406 10.906 1 96.62 95 GLY A C 1
ATOM 695 O O . GLY A 1 95 ? -7.199 14.266 10.203 1 96.62 95 GLY A O 1
ATOM 696 N N . LEU A 1 96 ? -5.375 13.422 11.289 1 98.38 96 LEU A N 1
ATOM 697 C CA . LEU A 1 96 ? -5.691 12.047 10.93 1 98.38 96 LEU A CA 1
ATOM 698 C C . LEU A 1 96 ? -6.141 11.25 12.148 1 98.38 96 LEU A C 1
ATOM 700 O O . LEU A 1 96 ? -5.586 11.414 13.242 1 98.38 96 LEU A O 1
ATOM 704 N N . GLN A 1 97 ? -7.184 10.453 11.977 1 98.69 97 GLN A N 1
ATOM 705 C CA . GLN A 1 97 ? -7.723 9.688 13.102 1 98.69 97 GLN A CA 1
ATOM 706 C C . GLN A 1 97 ? -7.266 8.234 13.039 1 98.69 97 GLN A C 1
ATOM 708 O O . GLN A 1 97 ? -6.789 7.688 14.031 1 98.69 97 GL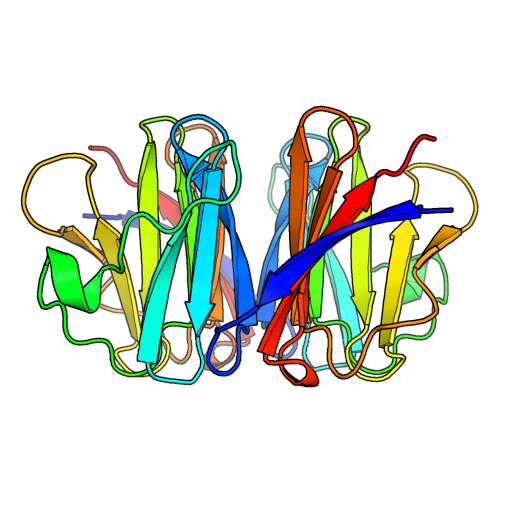N A O 1
ATOM 713 N N . ARG A 1 98 ? -7.426 7.535 11.984 1 98.69 98 ARG A N 1
ATOM 714 C CA . ARG A 1 98 ? -6.945 6.199 11.656 1 98.69 98 ARG A CA 1
ATOM 715 C C . ARG A 1 98 ? -6.684 6.062 10.164 1 98.69 98 ARG A C 1
ATOM 717 O O . ARG A 1 98 ? -7.434 5.391 9.453 1 98.69 98 ARG A O 1
ATOM 724 N N . PRO A 1 99 ? -5.621 6.754 9.711 1 98.81 99 PRO A N 1
ATOM 725 C CA . PRO A 1 99 ? -5.301 6.648 8.281 1 98.81 99 PRO A CA 1
ATOM 726 C C . PRO A 1 99 ? -4.816 5.254 7.891 1 98.81 99 PRO A C 1
ATOM 728 O O . PRO A 1 99 ? -4.023 4.645 8.617 1 98.81 99 PRO A O 1
ATOM 731 N N . THR A 1 100 ? -5.281 4.73 6.801 1 98.75 100 THR A N 1
ATOM 732 C CA . THR A 1 100 ? -4.945 3.383 6.359 1 98.75 100 THR A CA 1
ATOM 733 C C . THR A 1 100 ? -4.316 3.412 4.969 1 98.75 100 THR A C 1
ATOM 735 O O . THR A 1 100 ? -3.092 3.383 4.836 1 98.75 100 THR A O 1
ATOM 738 N N . GLY A 1 101 ? -5.105 3.691 3.873 1 98.88 101 GLY A N 1
ATOM 739 C CA . GLY A 1 101 ? -4.625 3.672 2.5 1 98.88 101 GLY A CA 1
ATOM 740 C C . GLY A 1 101 ? -4.082 5.012 2.039 1 98.88 101 GLY A C 1
ATOM 741 O O . GLY A 1 101 ? -4.469 6.059 2.561 1 98.88 101 GLY A O 1
ATOM 742 N N . VAL A 1 102 ? -3.213 4.945 1.012 1 98.94 102 VAL A N 1
ATOM 743 C CA . VAL A 1 102 ? -2.689 6.164 0.398 1 98.94 102 VAL A CA 1
ATOM 744 C C . VAL A 1 102 ? -2.439 5.926 -1.09 1 98.94 102 VAL A C 1
ATOM 746 O O . VAL A 1 102 ? -2.049 4.828 -1.492 1 98.94 102 VAL A O 1
ATOM 749 N N . ALA A 1 103 ? -2.639 6.906 -1.837 1 98.75 103 ALA A N 1
ATOM 750 C CA . ALA A 1 103 ? -2.287 6.93 -3.254 1 98.75 103 ALA A CA 1
ATOM 751 C C . ALA A 1 103 ? -1.609 8.242 -3.633 1 98.75 103 ALA A C 1
ATOM 753 O O . ALA A 1 103 ? -2.012 9.312 -3.166 1 98.75 103 ALA A O 1
ATOM 754 N N . CYS A 1 104 ? -0.557 8.109 -4.43 1 98 104 CYS A N 1
ATOM 755 C CA . CYS A 1 104 ? 0.114 9.266 -5.012 1 98 104 CYS A CA 1
ATOM 756 C C . CYS A 1 104 ? -0.534 9.664 -6.332 1 98 104 CYS A C 1
ATOM 758 O O . CYS A 1 104 ? -0.44 8.938 -7.32 1 98 104 CYS A O 1
ATOM 760 N N . ALA A 1 105 ? -1.159 10.789 -6.25 1 96.81 105 ALA A N 1
ATOM 761 C CA . ALA A 1 105 ? -1.866 11.289 -7.426 1 96.81 105 ALA A CA 1
ATOM 762 C C . ALA A 1 105 ? -1.02 12.305 -8.188 1 96.81 105 ALA A C 1
ATOM 764 O O . ALA A 1 105 ? 0.106 12.609 -7.785 1 96.81 105 ALA A O 1
ATOM 765 N N . SER A 1 106 ? -1.514 12.75 -9.367 1 92.56 106 SER A N 1
ATOM 766 C CA . SER A 1 106 ? -0.782 13.688 -10.211 1 92.56 106 SER A CA 1
ATOM 767 C C . SER A 1 106 ? -0.635 15.039 -9.516 1 92.56 106 SER A C 1
ATOM 769 O O . SER A 1 106 ? -1.359 15.344 -8.57 1 92.56 106 SER A O 1
ATOM 771 N N . ARG A 1 107 ? 0.368 15.836 -9.867 1 89.25 107 ARG A N 1
ATOM 772 C CA . ARG A 1 107 ? 0.595 17.219 -9.461 1 89.25 107 ARG A CA 1
ATOM 773 C C . ARG A 1 107 ? 0.853 17.312 -7.961 1 89.25 107 ARG A C 1
ATOM 775 O O . ARG A 1 107 ? 0.341 18.203 -7.289 1 89.25 107 ARG A O 1
ATOM 782 N N . GLY A 1 108 ? 1.499 16.25 -7.422 1 93.69 108 GLY A N 1
ATOM 783 C CA . GLY A 1 108 ? 1.91 16.344 -6.031 1 93.69 108 GLY A CA 1
ATOM 784 C C . GLY A 1 108 ? 0.755 16.203 -5.059 1 93.69 108 GLY A C 1
ATOM 785 O O . GLY A 1 108 ? 0.765 16.797 -3.984 1 93.69 108 GLY A O 1
ATOM 786 N N . ARG A 1 109 ? -0.331 15.508 -5.438 1 96.5 109 ARG A N 1
ATOM 787 C CA . ARG A 1 109 ? -1.468 15.273 -4.551 1 96.5 109 ARG A CA 1
ATOM 788 C C . ARG A 1 109 ? -1.389 13.891 -3.912 1 96.5 109 ARG A C 1
ATOM 790 O O . ARG A 1 109 ? -0.942 12.93 -4.547 1 96.5 109 ARG A O 1
ATOM 797 N N . LEU A 1 110 ? -1.819 13.898 -2.66 1 98.19 110 LEU A N 1
ATOM 798 C CA . LEU A 1 110 ? -1.905 12.68 -1.875 1 98.19 110 LEU A CA 1
ATOM 799 C C . LEU A 1 110 ? -3.348 12.398 -1.463 1 98.19 110 LEU A C 1
ATOM 801 O O . LEU A 1 110 ? -4.035 13.281 -0.954 1 98.19 110 LEU A O 1
ATOM 805 N N . LEU A 1 111 ? -3.877 11.258 -1.801 1 98.81 111 LEU A N 1
ATOM 806 C CA . LEU A 1 111 ? -5.148 10.766 -1.282 1 98.81 111 LEU A CA 1
ATOM 807 C C . LEU A 1 111 ? -4.926 9.852 -0.083 1 98.81 111 LEU A C 1
ATOM 809 O O . LEU A 1 111 ? -4.199 8.859 -0.179 1 98.81 111 LEU A O 1
ATOM 813 N N . VAL A 1 112 ? -5.457 10.18 1.062 1 98.94 112 VAL A N 1
ATOM 814 C CA . VAL A 1 112 ? -5.324 9.367 2.268 1 98.94 112 VAL A CA 1
ATOM 815 C C . VAL A 1 112 ? -6.703 8.906 2.732 1 98.94 112 VAL A C 1
ATOM 817 O O . VAL A 1 112 ? -7.566 9.719 3.059 1 98.94 112 VAL A O 1
ATOM 820 N N . ALA A 1 113 ? -6.922 7.625 2.648 1 98.94 113 ALA A N 1
ATOM 821 C CA . ALA A 1 113 ? -8.117 7.066 3.271 1 98.94 113 ALA A CA 1
ATOM 822 C C . ALA A 1 113 ? -8.008 7.09 4.793 1 98.94 113 ALA A C 1
ATOM 824 O O . ALA A 1 113 ? -7.082 6.508 5.363 1 98.94 113 ALA A O 1
ATOM 825 N N . ASP A 1 114 ? -8.883 7.73 5.43 1 98.88 114 ASP A N 1
ATOM 826 C CA . ASP A 1 114 ? -8.938 7.785 6.887 1 98.88 114 ASP A CA 1
ATOM 827 C C . ASP A 1 114 ? -10.133 7 7.422 1 98.88 114 ASP A C 1
ATOM 829 O O . ASP A 1 114 ? -11.258 7.512 7.461 1 98.88 114 ASP A O 1
ATOM 833 N N . ASN A 1 115 ? -9.82 5.742 7.812 1 98.81 115 ASN A N 1
ATOM 834 C CA . ASN A 1 115 ? -10.844 4.824 8.305 1 98.81 115 ASN A CA 1
ATOM 835 C C . ASN A 1 115 ? -11.586 5.398 9.508 1 98.81 115 ASN A C 1
ATOM 837 O O . ASN A 1 115 ? -12.812 5.305 9.586 1 98.81 115 ASN A O 1
ATOM 841 N N . GLY A 1 116 ? -10.914 5.996 10.375 1 98.56 116 GLY A N 1
ATOM 842 C CA . GLY A 1 116 ? -11.484 6.516 11.609 1 98.56 116 GLY A CA 1
ATOM 843 C C . GLY A 1 116 ? -12.383 7.719 11.391 1 98.56 116 GLY A C 1
ATOM 844 O O . GLY A 1 116 ? -13.312 7.953 12.164 1 98.56 116 GLY A O 1
ATOM 845 N N . ASP A 1 117 ? -12.062 8.508 10.383 1 98.38 117 ASP A N 1
ATOM 846 C CA . ASP A 1 117 ? -12.844 9.703 10.062 1 98.38 117 ASP A CA 1
ATOM 847 C C . ASP A 1 117 ? -13.891 9.398 8.992 1 98.38 117 ASP A C 1
ATOM 849 O O . ASP A 1 117 ? -14.672 10.273 8.617 1 98.38 117 ASP A O 1
ATOM 853 N N . ASN A 1 118 ? -13.852 8.273 8.5 1 98.81 118 ASN A N 1
ATOM 854 C CA . ASN A 1 118 ? -14.773 7.863 7.445 1 98.81 118 ASN A CA 1
ATOM 855 C C . ASN A 1 118 ? -14.727 8.828 6.262 1 98.81 118 ASN A C 1
ATOM 857 O O . ASN A 1 118 ? -15.766 9.305 5.801 1 98.81 118 ASN A O 1
ATOM 861 N N . SER A 1 119 ? -13.539 9.078 5.734 1 98.88 119 SER A N 1
ATOM 862 C CA . SER A 1 119 ? -13.32 10.047 4.664 1 98.88 119 SER A CA 1
ATOM 863 C C . SER A 1 119 ? -12.023 9.773 3.92 1 98.88 119 SER A C 1
ATOM 865 O O . SER A 1 119 ? -11.203 8.969 4.367 1 98.88 119 SER A O 1
ATOM 867 N N . VAL A 1 120 ? -11.938 10.336 2.787 1 98.88 120 VAL A N 1
ATOM 868 C CA . VAL A 1 120 ? -10.648 10.508 2.117 1 98.88 120 VAL A CA 1
ATOM 869 C C . VAL A 1 120 ? -10.188 11.953 2.254 1 98.88 120 VAL A C 1
ATOM 871 O O . VAL A 1 120 ? -10.938 12.883 1.96 1 98.88 120 VAL A O 1
ATOM 874 N N . LYS A 1 121 ? -9.008 12.078 2.703 1 98.88 121 LYS A N 1
ATOM 875 C CA . LYS A 1 121 ? -8.398 13.398 2.812 1 98.88 121 LYS A CA 1
ATOM 876 C C . LYS A 1 121 ? -7.359 13.625 1.716 1 98.88 121 LYS A C 1
ATOM 878 O O . LYS A 1 121 ? -6.523 12.75 1.459 1 98.88 121 LYS A O 1
ATOM 883 N N . ILE A 1 122 ? -7.426 14.797 1.113 1 98.62 122 ILE A N 1
ATOM 884 C CA . ILE A 1 122 ? -6.559 15.125 -0.017 1 98.62 122 ILE A CA 1
ATOM 885 C C . ILE A 1 122 ? -5.602 16.25 0.37 1 98.62 122 ILE A C 1
ATOM 887 O O . ILE A 1 122 ? -6.031 17.281 0.878 1 98.62 122 ILE A O 1
ATOM 891 N N . PHE A 1 123 ? -4.355 15.969 0.123 1 98.5 123 PHE A N 1
ATOM 892 C CA . PHE A 1 123 ? -3.293 16.922 0.451 1 98.5 123 PHE A CA 1
ATOM 893 C C . PHE A 1 123 ? -2.496 17.281 -0.794 1 98.5 123 PHE A C 1
ATOM 895 O O . PHE A 1 123 ? -2.461 16.531 -1.765 1 98.5 123 PHE A O 1
ATOM 902 N N . LYS A 1 124 ? -1.928 18.469 -0.734 1 97.94 124 LYS A N 1
ATOM 903 C CA . LYS A 1 124 ? -0.891 18.875 -1.678 1 97.94 124 LYS A CA 1
ATOM 904 C C . LYS A 1 124 ? 0.476 18.938 -1.003 1 97.94 124 LYS A C 1
ATOM 906 O O . LYS A 1 124 ? 0.603 19.438 0.114 1 97.94 124 LYS A O 1
ATOM 911 N N . TYR A 1 125 ? 1.414 18.219 -1.65 1 95.88 125 TYR A N 1
ATOM 912 C CA . TYR A 1 125 ? 2.777 18.312 -1.141 1 95.88 125 TYR A CA 1
ATOM 913 C C . TYR A 1 125 ? 3.752 18.688 -2.252 1 95.88 125 TYR A C 1
ATOM 915 O O . TYR A 1 125 ? 3.434 18.547 -3.436 1 95.88 125 TYR A O 1
ATOM 923 N N . GLN A 1 126 ? 4.816 19.516 -2.027 1 80.69 126 GLN A N 1
ATOM 924 C CA . GLN A 1 126 ? 5.836 19.875 -3.004 1 80.69 126 GLN A CA 1
ATOM 925 C C . GLN A 1 126 ? 7.238 19.672 -2.441 1 80.69 126 GLN A C 1
ATOM 927 O O . GLN A 1 126 ? 7.5 19.984 -1.278 1 80.69 126 GLN A O 1
ATOM 932 N N . MET A 1 127 ? 7.934 18.703 -2.979 1 64.75 127 MET A N 1
ATOM 933 C CA . MET A 1 127 ? 9.344 18.766 -2.602 1 64.75 127 MET A CA 1
ATOM 934 C C . MET A 1 127 ? 10.141 19.609 -3.596 1 64.75 127 MET A C 1
ATOM 936 O O . MET A 1 127 ? 9.742 19.734 -4.754 1 64.75 127 MET A O 1
ATOM 940 N N . MET B 1 1 ? 6.363 19.469 3.895 1 86.5 1 MET B N 1
ATOM 941 C CA . MET B 1 1 ? 5.078 19.547 4.582 1 86.5 1 MET B CA 1
ATOM 942 C C . MET B 1 1 ? 3.926 19.531 3.58 1 86.5 1 MET B C 1
ATOM 944 O O . MET B 1 1 ? 4.07 19.984 2.445 1 86.5 1 MET B O 1
ATOM 948 N N . ALA B 1 2 ? 2.891 18.75 3.941 1 94.56 2 ALA B N 1
ATOM 949 C CA . ALA B 1 2 ? 1.721 18.688 3.07 1 94.56 2 ALA B CA 1
ATOM 950 C C . ALA B 1 2 ? 0.62 19.625 3.566 1 94.56 2 ALA B C 1
ATOM 952 O O . ALA B 1 2 ? 0.462 19.828 4.773 1 94.56 2 ALA B O 1
ATOM 953 N N . ILE B 1 3 ? -0.094 20.266 2.721 1 96.19 3 ILE B N 1
ATOM 954 C CA . ILE B 1 3 ? -1.222 21.156 3.004 1 96.19 3 ILE B CA 1
ATOM 955 C C . ILE B 1 3 ? -2.529 20.453 2.639 1 96.19 3 ILE B C 1
ATOM 957 O O . ILE B 1 3 ? -2.67 19.922 1.534 1 96.19 3 ILE B O 1
ATOM 961 N N . GLY B 1 4 ? -3.43 20.5 3.574 1 96.31 4 GLY B N 1
ATOM 962 C CA . GLY B 1 4 ? -4.73 19.922 3.289 1 96.31 4 GLY B CA 1
ATOM 963 C C . GLY B 1 4 ? -5.512 20.688 2.238 1 96.31 4 GLY B C 1
ATOM 964 O O . GLY B 1 4 ? -5.645 21.906 2.328 1 96.31 4 GLY B O 1
ATOM 965 N N . LEU B 1 5 ? -5.934 19.984 1.224 1 96.31 5 LEU B N 1
ATOM 966 C CA . LEU B 1 5 ? -6.73 20.625 0.178 1 96.31 5 LEU B CA 1
ATOM 967 C C . LEU B 1 5 ? -8.219 20.453 0.447 1 96.31 5 LEU B C 1
ATOM 969 O O . LEU B 1 5 ? -8.984 21.422 0.375 1 96.31 5 LEU B O 1
ATOM 973 N N . THR B 1 6 ? -8.664 19.219 0.683 1 97.88 6 THR B N 1
ATOM 974 C CA . THR B 1 6 ? -10.086 18.953 0.888 1 97.88 6 THR B CA 1
ATOM 975 C C . THR B 1 6 ? -10.305 17.594 1.529 1 97.88 6 THR B C 1
ATOM 977 O O . THR B 1 6 ? -9.367 16.812 1.668 1 97.88 6 THR B O 1
ATOM 980 N N . THR B 1 7 ? -11.43 17.359 2.102 1 98.5 7 THR B N 1
ATOM 981 C CA . THR B 1 7 ? -11.898 16.109 2.656 1 98.5 7 THR B CA 1
ATOM 982 C C . THR B 1 7 ? -13.141 15.617 1.915 1 98.5 7 THR B C 1
ATOM 984 O O . THR B 1 7 ? -14.055 16.406 1.646 1 98.5 7 THR B O 1
ATOM 987 N N . VAL B 1 8 ? -13.148 14.414 1.461 1 98.75 8 VAL B N 1
ATOM 988 C CA . VAL B 1 8 ? -14.312 13.758 0.874 1 98.75 8 VAL B CA 1
ATOM 989 C C . VAL B 1 8 ? -14.992 12.883 1.92 1 98.75 8 VAL B C 1
ATOM 991 O O . VAL B 1 8 ? -14.516 11.781 2.223 1 98.75 8 VAL B O 1
ATOM 994 N N . PRO B 1 9 ? -16.078 13.312 2.488 1 98.31 9 PRO B N 1
ATOM 995 C CA . PRO B 1 9 ? -16.734 12.609 3.59 1 98.31 9 PRO B CA 1
ATOM 996 C C . PRO B 1 9 ? -17.734 11.555 3.104 1 98.31 9 PRO B C 1
ATOM 998 O O . PRO B 1 9 ? -17.828 11.305 1.899 1 98.31 9 PRO B O 1
ATOM 1001 N N . GLY B 1 10 ? -18.312 10.883 3.951 1 97.81 10 GLY B N 1
ATOM 1002 C CA . GLY B 1 10 ? -19.469 10.047 3.643 1 97.81 10 GLY B CA 1
ATOM 1003 C C . GLY B 1 10 ? -19.078 8.617 3.287 1 97.81 10 GLY B C 1
ATOM 1004 O O . GLY B 1 10 ? -19.828 7.93 2.584 1 97.81 10 GLY B O 1
ATOM 1005 N N . LEU B 1 11 ? -17.953 8.188 3.699 1 98.56 11 LEU B N 1
ATOM 1006 C CA . LEU B 1 11 ? -17.531 6.816 3.455 1 98.56 11 LEU B CA 1
ATOM 1007 C C . LEU B 1 11 ? -17.781 5.945 4.68 1 98.56 11 LEU B C 1
ATOM 1009 O O . LEU B 1 11 ? -18.141 6.449 5.746 1 98.56 11 LEU B O 1
ATOM 1013 N N . CYS B 1 12 ? -17.719 4.688 4.512 1 98.31 12 CYS B N 1
ATOM 1014 C CA . CYS B 1 12 ? -17.953 3.729 5.582 1 98.31 12 CYS B CA 1
ATOM 1015 C C . CYS B 1 12 ? -16.719 2.863 5.82 1 98.31 12 CYS B C 1
ATOM 1017 O O . CYS B 1 12 ? -16.625 1.755 5.289 1 98.31 12 CYS B O 1
ATOM 1019 N N . GLY B 1 13 ? -15.75 3.42 6.59 1 98.5 13 GLY B N 1
ATOM 1020 C CA . GLY B 1 13 ? -14.523 2.703 6.906 1 98.5 13 GLY B CA 1
ATOM 1021 C C . GLY B 1 13 ? -13.633 2.49 5.699 1 98.5 13 GLY B C 1
ATOM 1022 O O . GLY B 1 13 ? -13.328 1.351 5.336 1 98.5 13 GLY B O 1
ATOM 1023 N N . PRO B 1 14 ? -13.281 3.641 4.957 1 98.88 14 PRO B N 1
ATOM 1024 C CA . PRO B 1 14 ? -12.359 3.467 3.828 1 98.88 14 PRO B CA 1
ATOM 1025 C C . PRO B 1 14 ? -11.023 2.861 4.246 1 98.88 14 PRO B C 1
ATOM 1027 O O . PRO B 1 14 ? -10.461 3.242 5.273 1 98.88 14 PRO B O 1
ATOM 1030 N N . ARG B 1 15 ? -10.555 1.933 3.471 1 98.75 15 ARG B N 1
ATOM 1031 C CA . ARG B 1 15 ? -9.328 1.229 3.824 1 98.75 15 ARG B CA 1
ATOM 1032 C C . ARG B 1 15 ? -8.258 1.419 2.754 1 98.75 15 ARG B C 1
ATOM 1034 O O . ARG B 1 15 ? -7.148 1.873 3.047 1 98.75 15 ARG B O 1
ATOM 1041 N N . TYR B 1 16 ? -8.516 0.967 1.503 1 98.88 16 TYR B N 1
ATOM 1042 C CA . TYR B 1 16 ? -7.594 1.107 0.384 1 98.88 16 TYR B CA 1
ATOM 1043 C C . TYR B 1 16 ? -8.07 2.182 -0.587 1 98.88 16 TYR B C 1
ATOM 1045 O O . TYR B 1 16 ? -9.281 2.377 -0.762 1 98.88 16 TYR B O 1
ATOM 1053 N N . VAL B 1 17 ? -7.121 2.854 -1.184 1 98.94 17 VAL B N 1
ATOM 1054 C CA . VAL B 1 17 ? -7.414 3.898 -2.158 1 98.94 17 VAL B CA 1
ATOM 1055 C C . VAL B 1 17 ? -6.383 3.854 -3.287 1 98.94 17 VAL B C 1
ATOM 1057 O O . VAL B 1 17 ? -5.211 3.543 -3.055 1 98.94 17 VAL B O 1
ATOM 1060 N N . SER B 1 18 ? -6.793 4.098 -4.457 1 98.81 18 SER B N 1
ATOM 1061 C CA . SER B 1 18 ? -5.941 4.176 -5.641 1 98.81 18 SER B CA 1
ATOM 1062 C C . SER B 1 18 ? -6.434 5.25 -6.605 1 98.81 18 SER B C 1
ATOM 1064 O O . SER B 1 18 ? -7.574 5.711 -6.5 1 98.81 18 SER B O 1
ATOM 1066 N N . ASN B 1 19 ? -5.551 5.645 -7.453 1 98.25 19 ASN B N 1
ATOM 1067 C CA . ASN B 1 19 ? -6.004 6.457 -8.578 1 98.25 19 ASN B CA 1
ATOM 1068 C C . ASN B 1 19 ? -7.02 5.711 -9.438 1 98.25 19 ASN B C 1
ATOM 1070 O O . ASN B 1 19 ? -6.938 4.488 -9.578 1 98.25 19 ASN B O 1
ATOM 1074 N N . GLY B 1 20 ? -8.008 6.406 -9.844 1 97.44 20 GLY B N 1
ATOM 1075 C CA . GLY B 1 20 ? -9.008 5.871 -10.75 1 97.44 20 GLY B CA 1
ATOM 1076 C C . GLY B 1 20 ? -8.781 6.27 -12.195 1 97.44 20 GLY B C 1
ATOM 1077 O O . GLY B 1 20 ? -7.77 6.898 -12.516 1 97.44 20 GLY B O 1
ATOM 1078 N N . PRO B 1 21 ? -9.711 5.781 -13.031 1 92.75 21 PRO B N 1
ATOM 1079 C CA . PRO B 1 21 ? -9.625 6.227 -14.422 1 92.75 21 PRO B CA 1
ATOM 1080 C C . PRO B 1 21 ? -9.914 7.715 -14.586 1 92.75 21 PRO B C 1
ATOM 1082 O O . PRO B 1 21 ? -10.719 8.281 -13.844 1 92.75 21 PRO B O 1
ATOM 1085 N N . ASP B 1 22 ? -9.328 8.406 -15.531 1 93.06 22 ASP B N 1
ATOM 1086 C CA . ASP B 1 22 ? -9.648 9.758 -15.969 1 93.06 22 ASP B CA 1
ATOM 1087 C C . ASP B 1 22 ? -9.414 10.773 -14.852 1 93.06 22 ASP B C 1
ATOM 1089 O O . ASP B 1 22 ? -10.234 11.672 -14.641 1 93.06 22 ASP B O 1
ATOM 1093 N N . GLY B 1 23 ? -8.469 10.539 -13.961 1 95.31 23 GLY B N 1
ATOM 1094 C CA . GLY B 1 23 ? -8.078 11.508 -12.953 1 95.31 23 GLY B CA 1
ATOM 1095 C C . GLY B 1 23 ? -8.883 11.398 -11.672 1 95.31 23 GLY B C 1
ATOM 1096 O O . GLY B 1 23 ? -8.742 12.227 -10.773 1 95.31 23 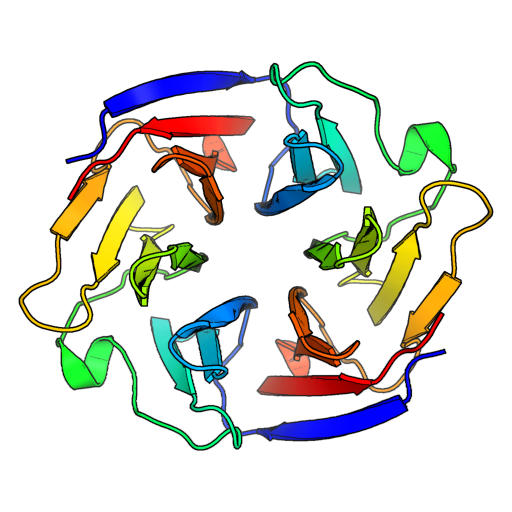GLY B O 1
ATOM 1097 N N . GLY B 1 24 ? -9.805 10.406 -11.523 1 97.69 24 GLY B N 1
ATOM 1098 C CA . GLY B 1 24 ? -10.539 10.133 -10.297 1 97.69 24 GLY B CA 1
ATOM 1099 C C . GLY B 1 24 ? -9.805 9.195 -9.352 1 97.69 24 GLY B C 1
ATOM 1100 O O . GLY B 1 24 ? -8.578 9.125 -9.375 1 97.69 24 GLY B O 1
ATOM 1101 N N . PHE B 1 25 ? -10.555 8.648 -8.445 1 98.62 25 PHE B N 1
ATOM 1102 C CA . PHE B 1 25 ? -9.969 7.668 -7.543 1 98.62 25 PHE B CA 1
ATOM 1103 C C . PHE B 1 25 ? -11.008 6.648 -7.098 1 98.62 25 PHE B C 1
ATOM 1105 O O . PHE B 1 25 ? -12.203 6.84 -7.324 1 98.62 25 PHE B O 1
ATOM 1112 N N . VAL B 1 26 ? -10.602 5.5 -6.602 1 98.81 26 VAL B N 1
ATOM 1113 C CA . VAL B 1 26 ? -11.398 4.355 -6.172 1 98.81 26 VAL B CA 1
ATOM 1114 C C . VAL B 1 26 ? -11.055 3.996 -4.73 1 98.81 26 VAL B C 1
ATOM 1116 O O . VAL B 1 26 ? -9.891 4.074 -4.324 1 98.81 26 VAL B O 1
ATOM 1119 N N . VAL B 1 27 ? -12.062 3.684 -3.926 1 98.88 27 VAL B N 1
ATOM 1120 C CA . VAL B 1 27 ? -11.883 3.426 -2.502 1 98.88 27 VAL B CA 1
ATOM 1121 C C . VAL B 1 27 ? -12.625 2.15 -2.107 1 98.88 27 VAL B C 1
ATOM 1123 O O . VAL B 1 27 ? -13.805 1.997 -2.41 1 98.88 27 VAL B O 1
ATOM 1126 N N . SER B 1 28 ? -11.93 1.182 -1.516 1 98.81 28 SER B N 1
ATOM 1127 C CA . SER B 1 28 ? -12.625 0.057 -0.895 1 98.81 28 SER B CA 1
ATOM 1128 C C . SER B 1 28 ? -12.969 0.356 0.56 1 98.81 28 SER B C 1
ATOM 1130 O O . SER B 1 28 ? -12.211 1.026 1.26 1 98.81 28 SER B O 1
ATOM 1132 N N . GLU B 1 29 ? -14.109 -0.102 1.027 1 98.25 29 GLU B N 1
ATOM 1133 C CA . GLU B 1 29 ? -14.648 0.239 2.342 1 98.25 29 GLU B CA 1
ATOM 1134 C C . GLU B 1 29 ? -14.852 -1.01 3.195 1 98.25 29 GLU B C 1
ATOM 1136 O O . GLU B 1 29 ? -15.156 -2.082 2.672 1 98.25 29 GLU B O 1
ATOM 1141 N N . GLU B 1 30 ? -14.773 -0.884 4.477 1 97.31 30 GLU B N 1
ATOM 1142 C CA . GLU B 1 30 ? -15.047 -1.955 5.43 1 97.31 30 GLU B CA 1
ATOM 1143 C C . GLU B 1 30 ? -16.5 -2.402 5.352 1 97.31 30 GLU B C 1
ATOM 1145 O O . GLU B 1 30 ? -16.828 -3.547 5.68 1 97.31 30 GLU B O 1
ATOM 1150 N N . CYS B 1 31 ? -17.375 -1.517 4.828 1 95.88 31 CYS B N 1
ATOM 1151 C CA . CYS B 1 31 ? -18.797 -1.839 4.734 1 95.88 31 CYS B CA 1
ATOM 1152 C C . CYS B 1 31 ? -19.078 -2.713 3.52 1 95.88 31 CYS B C 1
ATOM 1154 O O . CYS B 1 31 ? -20.219 -3.084 3.27 1 95.88 31 CYS B O 1
ATOM 1156 N N . GLY B 1 32 ? -18.094 -3.018 2.863 1 96.5 32 GLY B N 1
ATOM 1157 C CA . GLY B 1 32 ? -18.25 -4.09 1.892 1 96.5 32 GLY B CA 1
ATOM 1158 C C . GLY B 1 32 ? -18.5 -3.586 0.484 1 96.5 32 GLY B C 1
ATOM 1159 O O . GLY B 1 32 ? -19.125 -4.281 -0.325 1 96.5 32 GLY B O 1
ATOM 1160 N N . ASP B 1 33 ? -18.078 -2.365 0.172 1 97.25 33 ASP B N 1
ATOM 1161 C CA . ASP B 1 33 ? -18.281 -1.793 -1.153 1 97.25 33 ASP B CA 1
ATOM 1162 C C . ASP B 1 33 ? -17.016 -1.118 -1.673 1 97.25 33 ASP B C 1
ATOM 1164 O O . ASP B 1 33 ? -16.016 -1.032 -0.958 1 97.25 33 ASP B O 1
ATOM 1168 N N . VAL B 1 34 ? -17 -0.814 -2.961 1 98.38 34 VAL B N 1
ATOM 1169 C CA . VAL B 1 34 ? -15.953 -0.047 -3.617 1 98.38 34 VAL B CA 1
ATOM 1170 C C . VAL B 1 34 ? -16.547 1.205 -4.258 1 98.38 34 VAL B C 1
ATOM 1172 O O . VAL B 1 34 ? -17.359 1.111 -5.18 1 98.38 34 VAL B O 1
ATOM 1175 N N . GLN B 1 35 ? -16.109 2.309 -3.764 1 98.12 35 GLN B N 1
ATOM 1176 C CA . GLN B 1 35 ? -16.656 3.596 -4.191 1 98.12 35 GLN B CA 1
ATOM 1177 C C . GLN B 1 35 ? -15.789 4.211 -5.297 1 98.12 35 GLN B C 1
ATOM 1179 O O . GLN B 1 35 ? -14.562 4.129 -5.254 1 98.12 35 GLN B O 1
ATOM 1184 N N . LEU B 1 36 ? -16.5 4.797 -6.254 1 97.62 36 LEU B N 1
ATOM 1185 C CA . LEU B 1 36 ? -15.852 5.445 -7.391 1 97.62 36 LEU B CA 1
ATOM 1186 C C . LEU B 1 36 ? -16.062 6.953 -7.344 1 97.62 36 LEU B C 1
ATOM 1188 O O . LEU B 1 36 ? -17.156 7.43 -7.035 1 97.62 36 LEU B O 1
ATOM 1192 N N . PHE B 1 37 ? -14.945 7.645 -7.625 1 98.31 37 PHE B N 1
ATOM 1193 C CA . PHE B 1 37 ? -14.992 9.102 -7.672 1 98.31 37 PHE B CA 1
ATOM 1194 C C . PHE B 1 37 ? -14.359 9.625 -8.953 1 98.31 37 PHE B C 1
ATOM 1196 O O . PHE B 1 37 ? -13.398 9.039 -9.469 1 98.31 37 PHE B O 1
ATOM 1203 N N . GLY B 1 38 ? -14.867 10.742 -9.398 1 97.62 38 GLY B N 1
ATOM 1204 C CA . GLY B 1 38 ? -14.328 11.406 -10.578 1 97.62 38 GLY B CA 1
ATOM 1205 C C . GLY B 1 38 ? -13.227 12.398 -10.25 1 97.62 38 GLY B C 1
ATOM 1206 O O . GLY B 1 38 ? -12.773 12.477 -9.102 1 97.62 38 GLY B O 1
ATOM 1207 N N . HIS B 1 39 ? -12.766 13.156 -11.312 1 96 39 HIS B N 1
ATOM 1208 C CA . HIS B 1 39 ? -11.602 14.039 -11.203 1 96 39 HIS B CA 1
ATOM 1209 C C . HIS B 1 39 ? -11.891 15.219 -10.281 1 96 39 HIS B C 1
ATOM 1211 O O . HIS B 1 39 ? -10.969 15.789 -9.688 1 96 39 HIS B O 1
ATOM 1217 N N . ALA B 1 40 ? -13.117 15.641 -10.062 1 96.56 40 ALA B N 1
ATOM 1218 C CA . ALA B 1 40 ? -13.5 16.734 -9.172 1 96.56 40 ALA B CA 1
ATOM 1219 C C . ALA B 1 40 ? -13.984 16.188 -7.824 1 96.56 40 ALA B C 1
ATOM 1221 O O . ALA B 1 40 ? -14.688 16.891 -7.09 1 96.56 40 ALA B O 1
ATOM 1222 N N . HIS B 1 41 ? -13.695 14.867 -7.555 1 96.94 41 HIS B N 1
ATOM 1223 C CA . HIS B 1 41 ? -14.023 14.195 -6.309 1 96.94 41 HIS B CA 1
ATOM 1224 C C . HIS B 1 41 ? -15.531 13.969 -6.188 1 96.94 41 HIS B C 1
ATOM 1226 O O . HIS B 1 41 ? -16.031 13.719 -5.09 1 96.94 41 HIS B O 1
ATOM 1232 N N . GLN B 1 42 ? -16.266 14.055 -7.332 1 97.38 42 GLN B N 1
ATOM 1233 C CA . GLN B 1 42 ? -17.688 13.758 -7.309 1 97.38 42 GLN B CA 1
ATOM 1234 C C . GLN B 1 42 ? -17.938 12.258 -7.281 1 97.38 42 GLN B C 1
ATOM 1236 O O . GLN B 1 42 ? -17.219 11.484 -7.926 1 97.38 42 GLN B O 1
ATOM 1241 N N . PRO B 1 43 ? -18.922 11.891 -6.414 1 97.19 43 PRO B N 1
ATOM 1242 C CA . PRO B 1 43 ? -19.266 10.461 -6.41 1 97.19 43 PRO B CA 1
ATOM 1243 C C . PRO B 1 43 ? -19.797 9.977 -7.754 1 97.19 43 PRO B C 1
ATOM 1245 O O . PRO B 1 43 ? -20.609 10.672 -8.383 1 97.19 43 PRO B O 1
ATOM 1248 N N . LEU B 1 44 ? -19.344 8.875 -8.227 1 95.94 44 LEU B N 1
ATOM 1249 C CA . LEU B 1 44 ? -19.797 8.281 -9.484 1 95.94 44 LEU B CA 1
ATOM 1250 C C . LEU B 1 44 ? -20.562 6.992 -9.219 1 95.94 44 LEU B C 1
ATOM 1252 O O . LEU B 1 44 ? -20.938 6.281 -10.164 1 95.94 44 LEU B O 1
ATOM 1256 N N . GLY B 1 45 ? -20.781 6.625 -7.934 1 95.25 45 GLY B N 1
ATOM 1257 C CA . GLY B 1 45 ? -21.422 5.375 -7.535 1 95.25 45 GLY B CA 1
ATOM 1258 C C . GLY B 1 45 ? -20.438 4.367 -6.973 1 95.25 45 GLY B C 1
ATOM 1259 O O . GLY B 1 45 ? -19.375 4.738 -6.465 1 95.25 45 GLY B O 1
ATOM 1260 N N . SER B 1 46 ? -20.875 3.119 -6.887 1 96.19 46 SER B N 1
ATOM 1261 C CA . SER B 1 46 ? -20.062 2.027 -6.359 1 96.19 46 SER B CA 1
ATOM 1262 C C . SER B 1 46 ? -20.156 0.792 -7.246 1 96.19 46 SER B C 1
ATOM 1264 O O . SER B 1 46 ? -21 0.724 -8.141 1 96.19 46 SER B O 1
ATOM 1266 N N . LEU B 1 47 ? -19.266 -0.089 -7.094 1 96.31 47 LEU B N 1
ATOM 1267 C CA . LEU B 1 47 ? -19.297 -1.306 -7.898 1 96.31 47 LEU B CA 1
ATOM 1268 C C . LEU B 1 47 ? -20.469 -2.189 -7.516 1 96.31 47 LEU B C 1
ATOM 1270 O O . LEU B 1 47 ? -21.016 -2.9 -8.359 1 96.31 47 LEU B O 1
ATOM 1274 N N . CYS B 1 48 ? -20.859 -2.174 -6.207 1 93.56 48 CYS B N 1
ATOM 1275 C CA . CYS B 1 48 ? -22.031 -2.924 -5.797 1 93.56 48 CYS B CA 1
ATOM 1276 C C . CYS B 1 48 ? -23.297 -2.365 -6.461 1 93.56 48 CYS B C 1
ATOM 1278 O O . CYS B 1 48 ? -24.125 -3.123 -6.949 1 93.56 48 CYS B O 1
ATOM 1280 N N . SER B 1 49 ? -23.469 -1.015 -6.469 1 88.69 49 SER B N 1
ATOM 1281 C CA . SER B 1 49 ? -24.672 -0.397 -7.043 1 88.69 49 SER B CA 1
ATOM 1282 C C . SER B 1 49 ? -24.672 -0.522 -8.562 1 88.69 49 SER B C 1
ATOM 1284 O O . SER B 1 49 ? -25.734 -0.669 -9.172 1 88.69 49 SER B O 1
ATOM 1286 N N . ARG B 1 50 ? -23.516 -0.498 -9.141 1 87.31 50 ARG B N 1
ATOM 1287 C CA . ARG B 1 50 ? -23.438 -0.5 -10.602 1 87.31 50 ARG B CA 1
ATOM 1288 C C . ARG B 1 50 ? -23.547 -1.917 -11.156 1 87.31 50 ARG B C 1
ATOM 1290 O O . ARG B 1 50 ? -24.203 -2.143 -12.172 1 87.31 50 ARG B O 1
ATOM 1297 N N . LEU B 1 51 ? -22.922 -2.857 -10.5 1 86.12 51 LEU B N 1
ATOM 1298 C CA . LEU B 1 51 ? -22.797 -4.18 -11.102 1 86.12 51 LEU B CA 1
ATOM 1299 C C . LE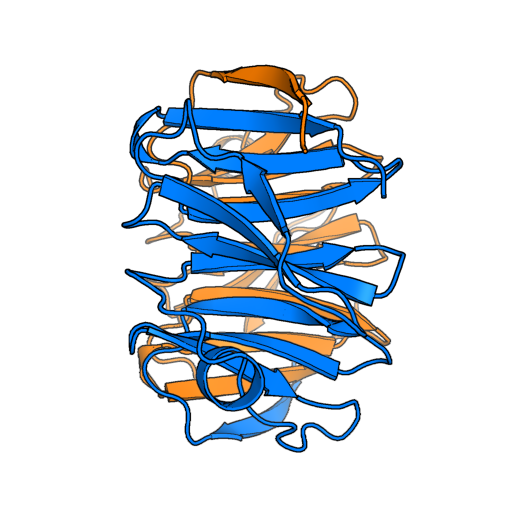U B 1 51 ? -23.375 -5.254 -10.188 1 86.12 51 LEU B C 1
ATOM 1301 O O . LEU B 1 51 ? -23.312 -6.441 -10.508 1 86.12 51 LEU B O 1
ATOM 1305 N N . GLN B 1 52 ? -23.906 -4.879 -9.008 1 81.44 52 GLN B N 1
ATOM 1306 C CA . GLN B 1 52 ? -24.469 -5.809 -8.031 1 81.44 52 GLN B CA 1
ATOM 1307 C C . GLN B 1 52 ? -23.469 -6.906 -7.684 1 81.44 52 GLN B C 1
ATOM 1309 O O . GLN B 1 52 ? -23.844 -8.078 -7.574 1 81.44 52 GLN B O 1
ATOM 1314 N N . HIS B 1 53 ? -22.297 -6.59 -7.75 1 85.5 53 HIS B N 1
ATOM 1315 C CA . HIS B 1 53 ? -21.266 -7.551 -7.363 1 85.5 53 HIS B CA 1
ATOM 1316 C C . HIS B 1 53 ? -21.25 -7.762 -5.855 1 85.5 53 HIS B C 1
ATOM 1318 O O . HIS B 1 53 ? -21.094 -6.809 -5.09 1 85.5 53 HIS B O 1
ATOM 1324 N N . PRO B 1 54 ? -21.375 -8.883 -5.445 1 87.31 54 PRO B N 1
ATOM 1325 C CA . PRO B 1 54 ? -21.375 -9.164 -4.008 1 87.31 54 PRO B CA 1
ATOM 1326 C C . PRO B 1 54 ? -19.969 -9.32 -3.432 1 87.31 54 PRO B C 1
ATOM 1328 O O . PRO B 1 54 ? -19.406 -10.422 -3.443 1 87.31 54 PRO B O 1
ATOM 1331 N N . PHE B 1 55 ? -19.516 -8.273 -2.756 1 95.06 55 PHE B N 1
ATOM 1332 C CA . PHE B 1 55 ? -18.203 -8.43 -2.135 1 95.06 55 PHE B CA 1
ATOM 1333 C C . PHE B 1 55 ? -18.312 -9.117 -0.78 1 95.06 55 PHE B C 1
ATOM 1335 O O . PHE B 1 55 ? -19.266 -8.875 -0.037 1 95.06 55 PHE B O 1
ATOM 1342 N N . GLY B 1 56 ? -17.438 -10.047 -0.509 1 95.12 56 GLY B N 1
ATOM 1343 C CA . GLY B 1 56 ? -17.266 -10.5 0.864 1 95.12 56 GLY B CA 1
ATOM 1344 C C . GLY B 1 56 ? -16.594 -9.461 1.747 1 95.12 56 GLY B C 1
ATOM 1345 O O . GLY B 1 56 ? -17.172 -9.008 2.736 1 95.12 56 GLY B O 1
ATOM 1346 N N . ASN B 1 57 ? -15.398 -9.086 1.464 1 97.69 57 ASN B N 1
ATOM 1347 C CA . ASN B 1 57 ? -14.586 -8.062 2.111 1 97.69 57 ASN B CA 1
ATOM 1348 C C . ASN B 1 57 ? -13.578 -7.445 1.143 1 97.69 57 ASN B C 1
ATOM 1350 O O . ASN B 1 57 ? -12.406 -7.816 1.148 1 97.69 57 ASN B O 1
ATOM 1354 N N . PRO B 1 58 ? -14.094 -6.422 0.3 1 98.5 58 PRO B N 1
ATOM 1355 C CA . PRO B 1 58 ? -13.141 -5.809 -0.625 1 98.5 58 PRO B CA 1
ATOM 1356 C C . PRO B 1 58 ? -11.969 -5.137 0.095 1 98.5 58 PRO B C 1
ATOM 1358 O O . PRO B 1 58 ? -12.172 -4.449 1.098 1 98.5 58 PRO B O 1
ATOM 1361 N N . ALA B 1 59 ? -10.781 -5.387 -0.352 1 98.62 59 ALA B N 1
ATOM 1362 C CA . ALA B 1 59 ? -9.547 -4.848 0.225 1 98.62 59 ALA B CA 1
ATOM 1363 C C . ALA B 1 59 ? -8.789 -4.008 -0.795 1 98.62 59 ALA B C 1
ATOM 1365 O O . ALA B 1 59 ? -9.234 -2.924 -1.177 1 98.62 59 ALA B O 1
ATOM 1366 N N . GLY B 1 60 ? -7.637 -4.543 -1.38 1 98.81 60 GLY B N 1
ATOM 1367 C CA . GLY B 1 60 ? -6.82 -3.803 -2.328 1 98.81 60 GLY B CA 1
ATOM 1368 C C . GLY B 1 60 ? -7.555 -3.463 -3.611 1 98.81 60 GLY B C 1
ATOM 1369 O O . GLY B 1 60 ? -8.344 -4.266 -4.109 1 98.81 60 GLY B O 1
ATOM 1370 N N . VAL B 1 61 ? -7.258 -2.221 -4.133 1 98.88 61 VAL B N 1
ATOM 1371 C CA . VAL B 1 61 ? -7.789 -1.745 -5.406 1 98.88 61 VAL B CA 1
ATOM 1372 C C . VAL B 1 61 ? -6.672 -1.101 -6.223 1 98.88 61 VAL B C 1
ATOM 1374 O O . VAL B 1 61 ? -5.781 -0.455 -5.668 1 98.88 61 VAL B O 1
ATOM 1377 N N . CYS B 1 62 ? -6.68 -1.264 -7.508 1 98.75 62 CYS B N 1
ATOM 1378 C CA . CYS B 1 62 ? -5.809 -0.55 -8.438 1 98.75 62 CYS B CA 1
ATOM 1379 C C . CYS B 1 62 ? -6.488 -0.375 -9.789 1 98.75 62 CYS B C 1
ATOM 1381 O O . CYS B 1 62 ? -7.516 -0.999 -10.062 1 98.75 62 CYS B O 1
ATOM 1383 N N . THR B 1 63 ? -6.066 0.542 -10.5 1 98.06 63 THR B N 1
ATOM 1384 C CA . THR B 1 63 ? -6.523 0.801 -11.859 1 98.06 63 THR B CA 1
ATOM 1385 C C . THR B 1 63 ? -5.406 0.547 -12.859 1 98.06 63 THR B C 1
ATOM 1387 O O . THR B 1 63 ? -4.312 1.101 -12.734 1 98.06 63 THR B O 1
ATOM 1390 N N . ASP B 1 64 ? -5.73 -0.3 -13.844 1 96.75 64 ASP B N 1
ATOM 1391 C CA . ASP B 1 64 ? -4.668 -0.611 -14.797 1 96.75 64 ASP B CA 1
ATOM 1392 C C . ASP B 1 64 ? -4.617 0.425 -15.922 1 96.75 64 ASP B C 1
ATOM 1394 O O . ASP B 1 64 ? -5.375 1.396 -15.914 1 96.75 64 ASP B O 1
ATOM 1398 N N . ALA B 1 65 ? -3.668 0.252 -16.859 1 94.31 65 ALA B N 1
ATOM 1399 C CA . ALA B 1 65 ? -3.373 1.235 -17.906 1 94.31 65 ALA B CA 1
ATOM 1400 C C . ALA B 1 65 ? -4.562 1.417 -18.844 1 94.31 65 ALA B C 1
ATOM 1402 O O . ALA B 1 65 ? -4.672 2.439 -19.516 1 94.31 65 ALA B O 1
ATOM 1403 N N . GLN B 1 66 ? -5.473 0.457 -18.891 1 94.44 66 GLN B N 1
ATOM 1404 C CA . GLN B 1 66 ? -6.633 0.512 -19.766 1 94.44 66 GLN B CA 1
ATOM 1405 C C . GLN B 1 66 ? -7.84 1.124 -19.062 1 94.44 66 GLN B C 1
ATOM 1407 O O . GLN B 1 66 ? -8.898 1.31 -19.672 1 94.44 66 GLN B O 1
ATOM 1412 N N . GLY B 1 67 ? -7.688 1.458 -17.797 1 95.38 67 GLY B N 1
ATOM 1413 C CA . GLY B 1 67 ? -8.758 2.098 -17.062 1 95.38 67 GLY B CA 1
ATOM 1414 C C . GLY B 1 67 ? -9.672 1.108 -16.359 1 95.38 67 GLY B C 1
ATOM 1415 O O . GLY B 1 67 ? -10.734 1.483 -15.859 1 95.38 67 GLY B O 1
ATOM 1416 N N . ASN B 1 68 ? -9.297 -0.242 -16.344 1 96.69 68 ASN B N 1
ATOM 1417 C CA . ASN B 1 68 ? -10.047 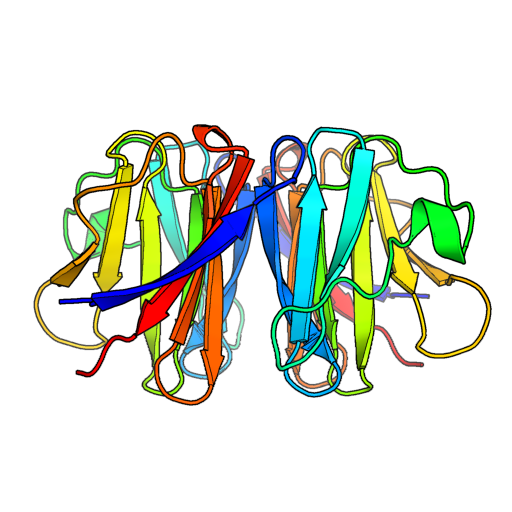-1.225 -15.562 1 96.69 68 ASN B CA 1
ATOM 1418 C C . ASN B 1 68 ? -9.719 -1.131 -14.078 1 96.69 68 ASN B C 1
ATOM 1420 O O . ASN B 1 68 ? -8.57 -0.897 -13.703 1 96.69 68 ASN B O 1
ATOM 1424 N N . ILE B 1 69 ? -10.727 -1.349 -13.336 1 97.62 69 ILE B N 1
ATOM 1425 C CA . ILE B 1 69 ? -10.547 -1.42 -11.891 1 97.62 69 ILE B CA 1
ATOM 1426 C C . ILE B 1 69 ? -10.359 -2.875 -11.461 1 97.62 69 ILE B C 1
ATOM 1428 O O . ILE B 1 69 ? -11.102 -3.756 -11.898 1 97.62 69 ILE B O 1
ATOM 1432 N N . ILE B 1 70 ? -9.406 -3.158 -10.703 1 98.56 70 ILE B N 1
ATOM 1433 C CA . ILE B 1 70 ? -9.141 -4.492 -10.18 1 98.56 70 ILE B CA 1
ATOM 1434 C C . ILE B 1 70 ? -9.242 -4.48 -8.656 1 98.56 70 ILE B C 1
ATOM 1436 O O . ILE B 1 70 ? -8.695 -3.594 -7.996 1 98.56 70 ILE B O 1
ATOM 1440 N N . VAL B 1 71 ? -9.984 -5.422 -8.117 1 98.75 71 VAL B N 1
ATOM 1441 C CA . VAL B 1 71 ? -10.281 -5.465 -6.691 1 98.75 71 VAL B CA 1
ATOM 1442 C C . VAL B 1 71 ? -9.93 -6.844 -6.133 1 98.75 71 VAL B C 1
ATOM 1444 O O . VAL B 1 71 ? -10.281 -7.867 -6.727 1 98.75 71 VAL B O 1
ATOM 1447 N N . VAL B 1 72 ? -9.25 -6.824 -5.008 1 98.75 72 VAL B N 1
ATOM 1448 C CA . VAL B 1 72 ? -9.023 -8.031 -4.227 1 98.75 72 VAL B CA 1
ATOM 1449 C C . VAL B 1 72 ? -10.141 -8.211 -3.205 1 98.75 72 VAL B C 1
ATOM 1451 O O . VAL B 1 72 ? -10.492 -7.27 -2.488 1 98.75 72 VAL B O 1
ATOM 1454 N N . ASP B 1 73 ? -10.727 -9.328 -3.207 1 98.5 73 ASP B N 1
ATOM 1455 C CA . ASP B 1 73 ? -11.68 -9.695 -2.162 1 98.5 73 ASP B CA 1
ATOM 1456 C C . ASP B 1 73 ? -11.031 -10.633 -1.143 1 98.5 73 ASP B C 1
ATOM 1458 O O . ASP B 1 73 ? -10.789 -11.812 -1.435 1 98.5 73 ASP B O 1
ATOM 1462 N N . GLU B 1 74 ? -10.828 -10.055 0.028 1 98.44 74 GLU B N 1
ATOM 1463 C CA . GLU B 1 74 ? -10.109 -10.781 1.073 1 98.44 74 GLU B CA 1
ATOM 1464 C C . GLU B 1 74 ? -10.859 -12.039 1.487 1 98.44 74 GLU B C 1
ATOM 1466 O O . GLU B 1 74 ? -10.266 -13.109 1.623 1 98.44 74 GLU B O 1
ATOM 1471 N N . GLN B 1 75 ? -12.094 -11.906 1.717 1 97.75 75 GLN B N 1
ATOM 1472 C CA . GLN B 1 75 ? -12.898 -13.016 2.201 1 97.75 75 GLN B CA 1
ATOM 1473 C C . GLN B 1 75 ? -13.102 -14.07 1.11 1 97.75 75 GLN B C 1
ATOM 1475 O O . GLN B 1 75 ? -13.039 -15.266 1.378 1 97.75 75 GLN B O 1
ATOM 1480 N N . ARG B 1 76 ? -13.43 -13.688 -0.128 1 97.38 76 ARG B N 1
ATOM 1481 C CA . ARG B 1 76 ? -13.68 -14.609 -1.233 1 97.38 76 ARG B CA 1
ATOM 1482 C C . ARG B 1 76 ? -12.367 -15.156 -1.796 1 97.38 76 ARG B C 1
ATOM 1484 O O . ARG B 1 76 ? -12.375 -16.109 -2.578 1 97.38 76 ARG B O 1
ATOM 1491 N N . LYS B 1 77 ? -11.242 -14.57 -1.401 1 98.19 77 LYS B N 1
ATOM 1492 C CA . LYS B 1 77 ? -9.922 -15 -1.838 1 98.19 77 LYS B CA 1
ATOM 1493 C C . LYS B 1 77 ? -9.805 -14.961 -3.359 1 98.19 77 LYS B C 1
ATOM 1495 O O . LYS B 1 77 ? -9.352 -15.93 -3.977 1 98.19 77 LYS B O 1
ATOM 1500 N N . GLU B 1 78 ? -10.273 -13.844 -3.918 1 97.88 78 GLU B N 1
ATOM 1501 C CA . GLU B 1 78 ? -10.281 -13.68 -5.367 1 97.88 78 GLU B CA 1
ATOM 1502 C C . GLU B 1 78 ? -9.836 -12.266 -5.762 1 97.88 78 GLU B C 1
ATOM 1504 O O . GLU B 1 78 ? -9.859 -11.352 -4.934 1 97.88 78 GLU B O 1
ATOM 1509 N N . VAL B 1 79 ? -9.367 -12.188 -6.992 1 98.56 79 VAL B N 1
ATOM 1510 C CA . VAL B 1 79 ? -9.117 -10.906 -7.645 1 98.56 79 VAL B CA 1
ATOM 1511 C C . VAL B 1 79 ? -10.031 -10.75 -8.852 1 98.56 79 VAL B C 1
ATOM 1513 O O . VAL B 1 79 ? -10.062 -11.617 -9.734 1 98.56 79 VAL B O 1
ATOM 1516 N N . THR B 1 80 ? -10.812 -9.688 -8.875 1 98 80 THR B N 1
ATOM 1517 C CA . THR B 1 80 ? -11.781 -9.461 -9.945 1 98 80 THR B CA 1
ATOM 1518 C C . THR B 1 80 ? -11.484 -8.156 -10.68 1 98 80 THR B C 1
ATOM 1520 O O . THR B 1 80 ? -11.172 -7.145 -10.047 1 98 80 THR B O 1
ATOM 1523 N N . LEU B 1 81 ? -11.477 -8.195 -12.008 1 97.62 81 LEU B N 1
ATOM 1524 C CA . LEU B 1 81 ? -11.336 -7.043 -12.891 1 97.62 81 LEU B CA 1
ATOM 1525 C C . LEU B 1 81 ? -12.703 -6.512 -13.312 1 97.62 81 LEU B C 1
ATOM 1527 O O . LEU B 1 81 ? -13.578 -7.285 -13.719 1 97.62 81 LEU B O 1
ATOM 1531 N N . PHE B 1 82 ? -12.891 -5.305 -13.109 1 97 82 PHE B N 1
ATOM 1532 C CA . PHE B 1 82 ? -14.086 -4.59 -13.531 1 97 82 PHE B CA 1
ATOM 1533 C C . PHE B 1 82 ? -13.781 -3.652 -14.695 1 97 82 PHE B C 1
ATOM 1535 O O . PHE B 1 82 ? -13.227 -2.568 -14.492 1 97 82 PHE B O 1
ATOM 1542 N N . PRO B 1 83 ? -14.203 -4.062 -15.906 1 94.94 83 PRO B N 1
ATOM 1543 C CA . PRO B 1 83 ? -13.938 -3.213 -17.062 1 94.94 83 PRO B CA 1
ATOM 1544 C C . PRO B 1 83 ? -14.82 -1.969 -17.109 1 94.94 83 PRO B C 1
ATOM 1546 O O . PRO B 1 83 ? -15.797 -1.879 -16.359 1 94.94 83 PRO B O 1
ATOM 1549 N N . ARG B 1 84 ? -14.328 -0.987 -17.938 1 90.56 84 ARG B N 1
ATOM 1550 C CA . ARG B 1 84 ? -15.109 0.23 -18.109 1 90.56 84 ARG B CA 1
ATOM 1551 C C . ARG B 1 84 ? -16.5 -0.088 -18.641 1 90.56 84 ARG B C 1
ATOM 1553 O O . ARG B 1 84 ? -17.484 0.585 -18.281 1 90.56 84 ARG B O 1
ATOM 1560 N N . ALA B 1 85 ? -16.562 -1.023 -19.438 1 90.06 85 ALA B N 1
ATOM 1561 C CA . ALA B 1 85 ? -17.828 -1.516 -20 1 90.06 85 ALA B CA 1
ATOM 1562 C C . ALA B 1 85 ? -17.844 -3.041 -20.047 1 90.06 85 ALA B C 1
ATOM 1564 O O . ALA B 1 85 ? -16.828 -3.674 -20.344 1 90.06 85 ALA B O 1
ATOM 1565 N N . GLY B 1 86 ? -18.953 -3.662 -19.703 1 91.19 86 GLY B N 1
ATOM 1566 C CA . GLY B 1 86 ? -19.078 -5.109 -19.719 1 91.19 86 GLY B CA 1
ATOM 1567 C C . GLY B 1 86 ? -19.078 -5.715 -18.328 1 91.19 86 GLY B C 1
ATOM 1568 O O . GLY B 1 86 ? -19.031 -4.992 -17.328 1 91.19 86 GLY B O 1
ATOM 1569 N N . PRO B 1 87 ? -19.219 -7.035 -18.25 1 93.19 87 PRO B N 1
ATOM 1570 C CA . PRO B 1 87 ? -19.297 -7.727 -16.953 1 93.19 87 PRO B CA 1
ATOM 1571 C C . PRO B 1 87 ? -17.938 -7.883 -16.297 1 93.19 87 PRO B C 1
ATOM 1573 O O . PRO B 1 87 ? -16.906 -7.879 -16.969 1 93.19 87 PRO B O 1
ATOM 1576 N N . PRO B 1 88 ? -17.938 -8.031 -14.984 1 95.38 88 PRO B N 1
ATOM 1577 C CA . PRO B 1 88 ? -16.703 -8.336 -14.273 1 95.38 88 PRO B CA 1
ATOM 1578 C C . PRO B 1 88 ? -16.047 -9.633 -14.734 1 95.38 88 PRO B C 1
ATOM 1580 O O . PRO B 1 88 ? -16.75 -10.555 -15.172 1 95.38 88 PRO B O 1
ATOM 1583 N N . VAL B 1 89 ? -14.727 -9.664 -14.625 1 95.44 89 VAL B N 1
ATOM 1584 C CA . VAL B 1 89 ? -13.938 -10.836 -14.977 1 95.44 89 VAL B CA 1
ATOM 1585 C C . VAL B 1 89 ? -13.133 -11.297 -13.766 1 95.44 89 VAL B C 1
ATOM 1587 O O . VAL B 1 89 ? -12.328 -10.539 -13.219 1 95.44 89 VAL B O 1
ATOM 1590 N N . ARG B 1 90 ? -13.32 -12.508 -13.344 1 96.19 90 ARG B N 1
ATOM 1591 C CA . ARG B 1 90 ? -12.523 -13.078 -12.258 1 96.19 90 ARG B CA 1
ATOM 1592 C C . ARG B 1 90 ? -11.133 -13.461 -12.758 1 96.19 90 ARG B C 1
ATOM 1594 O O . ARG B 1 90 ? -10.969 -14.438 -13.492 1 96.19 90 ARG B O 1
ATOM 1601 N N . LEU B 1 91 ? -10.125 -12.703 -12.375 1 97.81 91 LEU B N 1
ATOM 1602 C CA . LEU B 1 91 ? -8.766 -12.922 -12.844 1 97.81 91 LEU B CA 1
ATOM 1603 C C . LEU B 1 91 ? -8.117 -14.086 -12.094 1 97.81 91 LEU B C 1
ATOM 1605 O O . LEU B 1 91 ? -7.402 -14.898 -12.688 1 97.81 91 LEU B O 1
ATOM 1609 N N . VAL B 1 92 ? -8.234 -14.078 -10.773 1 97.69 92 VAL B N 1
ATOM 1610 C CA . VAL B 1 92 ? -7.641 -15.086 -9.898 1 97.69 92 VAL B CA 1
ATOM 1611 C C . VAL B 1 92 ? -8.703 -15.648 -8.961 1 97.69 92 VAL B C 1
ATOM 1613 O O . VAL B 1 92 ? -9.391 -14.891 -8.273 1 97.69 92 VAL B O 1
ATOM 1616 N N . SER B 1 93 ? -8.805 -16.938 -8.883 1 95.5 93 SER B N 1
ATOM 1617 C CA . SER B 1 93 ? -9.844 -17.547 -8.062 1 95.5 93 SER B CA 1
ATOM 1618 C C . SER B 1 93 ? -9.273 -18.672 -7.203 1 95.5 93 SER B C 1
ATOM 1620 O O . SER B 1 93 ? -9.984 -19.25 -6.379 1 95.5 93 SER B O 1
ATOM 1622 N N . LYS B 1 94 ? -8.023 -18.953 -7.387 1 95.56 94 LYS B N 1
ATOM 1623 C CA . LYS B 1 94 ? -7.379 -20.016 -6.617 1 95.56 94 LYS B CA 1
ATOM 1624 C C . LYS B 1 94 ? -5.98 -19.609 -6.172 1 95.56 94 LYS B C 1
ATOM 1626 O O . LYS B 1 94 ? -5.379 -18.703 -6.762 1 95.56 94 LYS B O 1
ATOM 1631 N N . GLY B 1 95 ? -5.516 -20.188 -5.168 1 96.62 95 GLY B N 1
ATOM 1632 C CA . GLY B 1 95 ? -4.129 -20.031 -4.762 1 96.62 95 GLY B CA 1
ATOM 1633 C C . GLY B 1 95 ? -3.904 -18.859 -3.838 1 96.62 95 GLY B C 1
ATOM 1634 O O . GLY B 1 95 ? -2.766 -18.531 -3.498 1 96.62 95 GLY B O 1
ATOM 1635 N N . LEU B 1 96 ? -4.992 -18.234 -3.447 1 98.31 96 LEU B N 1
ATOM 1636 C CA . LEU B 1 96 ? -4.91 -17.141 -2.49 1 98.31 96 LEU B CA 1
ATOM 1637 C C . LEU B 1 96 ? -5.461 -17.562 -1.131 1 98.31 96 LEU B C 1
ATOM 1639 O O . LEU B 1 96 ? -6.457 -18.281 -1.055 1 98.31 96 LEU B O 1
ATOM 1643 N N . GLN B 1 97 ? -4.84 -17.172 -0.112 1 98.69 97 GLN B N 1
ATOM 1644 C CA . GLN B 1 97 ? -5.25 -17.547 1.233 1 98.69 97 GLN B CA 1
ATOM 1645 C C . GLN B 1 97 ? -5.957 -16.406 1.942 1 98.69 97 GLN B C 1
ATOM 1647 O O . GLN B 1 97 ? -7.039 -16.578 2.506 1 98.69 97 GLN B O 1
ATOM 1652 N N . ARG B 1 98 ? -5.367 -15.242 2.061 1 98.69 98 ARG B N 1
ATOM 1653 C CA . ARG B 1 98 ? -5.914 -13.984 2.555 1 98.69 98 ARG B CA 1
ATOM 1654 C C . ARG B 1 98 ? -5.312 -12.797 1.812 1 98.69 98 ARG B C 1
ATOM 1656 O O . ARG B 1 98 ? -4.504 -12.055 2.373 1 98.69 98 ARG B O 1
ATOM 1663 N N . PRO B 1 99 ? -5.715 -12.672 0.529 1 98.81 99 PRO B N 1
ATOM 1664 C CA . PRO B 1 99 ? -5.191 -11.539 -0.239 1 98.81 99 PRO B CA 1
ATOM 1665 C C . PRO B 1 99 ? -5.715 -10.195 0.263 1 98.81 99 PRO B C 1
ATOM 1667 O O . PRO B 1 99 ? -6.902 -10.07 0.569 1 98.81 99 PRO B O 1
ATOM 1670 N N . THR B 1 100 ? -4.879 -9.242 0.388 1 98.75 100 THR B N 1
ATOM 1671 C CA . THR B 1 100 ? -5.246 -7.934 0.917 1 98.75 100 THR B CA 1
ATOM 1672 C C . THR B 1 100 ? -4.938 -6.832 -0.097 1 98.75 100 THR B C 1
ATOM 1674 O O . THR B 1 100 ? -5.824 -6.406 -0.843 1 98.75 100 THR B O 1
ATOM 1677 N N . GLY B 1 101 ? -3.625 -6.461 -0.362 1 98.81 101 GLY B N 1
ATOM 1678 C CA . GLY B 1 101 ? -3.23 -5.379 -1.253 1 98.81 101 GLY B CA 1
ATOM 1679 C C . GLY B 1 101 ? -3.037 -5.832 -2.688 1 98.81 101 GLY B C 1
ATOM 1680 O O . GLY B 1 101 ? -2.74 -7 -2.943 1 98.81 101 GLY B O 1
ATOM 1681 N N . VAL B 1 102 ? -3.191 -4.871 -3.592 1 98.94 102 VAL B N 1
ATOM 1682 C CA . VAL B 1 102 ? -2.934 -5.137 -5.004 1 98.94 102 VAL B CA 1
ATOM 1683 C C . VAL B 1 102 ? -2.35 -3.891 -5.664 1 98.94 102 VAL B C 1
ATOM 1685 O O . VAL B 1 102 ? -2.719 -2.766 -5.32 1 98.94 102 VAL B O 1
ATOM 1688 N N . ALA B 1 103 ? -1.444 -4.086 -6.582 1 98.75 103 ALA B N 1
ATOM 1689 C CA . ALA B 1 103 ? -0.911 -3.035 -7.445 1 98.75 103 ALA B CA 1
ATOM 1690 C C . ALA B 1 103 ? -0.874 -3.49 -8.898 1 98.75 103 ALA B C 1
ATOM 1692 O O . ALA B 1 103 ? -0.539 -4.641 -9.188 1 98.75 103 ALA B O 1
ATOM 1693 N N . CYS B 1 104 ? -1.352 -2.58 -9.758 1 98.06 104 CYS B N 1
ATOM 1694 C CA . CYS B 1 104 ? -1.24 -2.797 -11.203 1 98.06 104 CYS B CA 1
ATOM 1695 C C . CYS B 1 104 ? 0.117 -2.338 -11.719 1 98.06 104 CYS B C 1
ATOM 1697 O O . CYS B 1 104 ? 0.407 -1.141 -11.734 1 98.06 104 CYS B O 1
ATOM 1699 N N . ALA B 1 105 ? 0.9 -3.305 -12.117 1 96.81 105 ALA B N 1
ATOM 1700 C CA . ALA B 1 105 ? 2.25 -3.029 -12.602 1 96.81 105 ALA B CA 1
ATOM 1701 C C . ALA B 1 105 ? 2.283 -2.98 -14.125 1 96.81 105 ALA B C 1
ATOM 1703 O O . ALA B 1 105 ? 1.254 -3.154 -14.781 1 96.81 105 ALA B O 1
ATOM 1704 N N . SER B 1 106 ? 3.453 -2.613 -14.688 1 92.62 106 SER B N 1
ATOM 1705 C CA . SER B 1 106 ? 3.605 -2.49 -16.125 1 92.62 106 SER B CA 1
ATOM 1706 C C . SER B 1 106 ? 3.453 -3.844 -16.812 1 92.62 106 SER B C 1
ATOM 1708 O O . SER B 1 106 ? 3.553 -4.887 -16.172 1 92.62 106 SER B O 1
ATOM 1710 N N . ARG B 1 107 ? 3.086 -3.883 -18.078 1 89.44 107 ARG B N 1
ATOM 1711 C CA . ARG B 1 107 ? 3.041 -5.043 -18.953 1 89.44 107 ARG B CA 1
ATOM 1712 C C . ARG B 1 107 ? 2.018 -6.062 -18.469 1 89.44 107 ARG B C 1
ATOM 1714 O O . ARG B 1 107 ? 2.275 -7.27 -18.484 1 89.44 107 ARG B O 1
ATOM 1721 N N . GLY B 1 108 ? 0.944 -5.52 -17.891 1 93.75 108 GLY B N 1
ATOM 1722 C CA . GLY B 1 108 ? -0.142 -6.418 -17.531 1 93.75 108 GLY B CA 1
ATOM 1723 C C . GLY B 1 108 ? 0.179 -7.297 -16.328 1 93.75 108 GLY B C 1
ATOM 1724 O O . GLY B 1 108 ? -0.261 -8.445 -16.266 1 93.75 108 GLY B O 1
ATOM 1725 N N . ARG B 1 109 ? 1.01 -6.863 -15.422 1 96.5 109 ARG B N 1
ATOM 1726 C CA . ARG B 1 109 ? 1.336 -7.613 -14.211 1 96.5 109 ARG B CA 1
ATOM 1727 C C . ARG B 1 109 ? 0.549 -7.09 -13.016 1 96.5 109 ARG B C 1
ATOM 1729 O O . ARG B 1 109 ? 0.314 -5.887 -12.898 1 96.5 109 ARG B O 1
ATOM 1736 N N . LEU B 1 110 ? 0.246 -8.031 -12.211 1 98.12 110 LEU B N 1
ATOM 1737 C CA . LEU B 1 110 ? -0.45 -7.758 -10.953 1 98.12 110 LEU B CA 1
ATOM 1738 C C . LEU B 1 110 ? 0.372 -8.227 -9.766 1 98.12 110 LEU B C 1
ATOM 1740 O O . LEU B 1 110 ? 0.856 -9.367 -9.75 1 98.12 110 LEU B O 1
ATOM 1744 N N . LEU B 1 111 ? 0.596 -7.41 -8.844 1 98.81 111 LEU B N 1
ATOM 1745 C CA . LEU B 1 111 ? 1.167 -7.758 -7.551 1 98.81 111 LEU B CA 1
ATOM 1746 C C . LEU B 1 111 ? 0.076 -7.902 -6.496 1 98.81 111 LEU B C 1
ATOM 1748 O O . LEU B 1 111 ? -0.702 -6.969 -6.273 1 98.81 111 LEU B O 1
ATOM 1752 N N . VAL B 1 112 ? -0.011 -9.008 -5.891 1 98.94 112 VAL B N 1
ATOM 1753 C CA . VAL B 1 112 ? -1.012 -9.25 -4.859 1 98.94 112 VAL B CA 1
ATOM 1754 C C . VAL B 1 112 ? -0.322 -9.617 -3.547 1 98.94 112 VAL B C 1
ATOM 1756 O O . VAL B 1 112 ? 0.382 -10.625 -3.471 1 98.94 112 VAL B O 1
ATOM 1759 N N . ALA B 1 113 ? -0.488 -8.789 -2.59 1 98.94 113 ALA B N 1
ATOM 1760 C CA . ALA B 1 113 ? -0.055 -9.148 -1.242 1 98.94 113 ALA B CA 1
ATOM 1761 C C . ALA B 1 113 ? -0.991 -10.188 -0.623 1 98.94 113 ALA B C 1
ATOM 1763 O O . ALA B 1 113 ? -2.193 -9.945 -0.489 1 98.94 113 ALA B O 1
ATOM 1764 N N . ASP B 1 114 ? -0.503 -11.266 -0.27 1 98.88 114 ASP B N 1
ATOM 1765 C CA . ASP B 1 114 ? -1.266 -12.32 0.393 1 98.88 114 ASP B CA 1
ATOM 1766 C C . ASP B 1 114 ? -0.841 -12.469 1.852 1 98.88 114 ASP B C 1
ATOM 1768 O O . ASP B 1 114 ? 0.149 -13.141 2.15 1 98.88 114 ASP B O 1
ATOM 1772 N N . ASN B 1 115 ? -1.629 -11.797 2.715 1 98.81 115 ASN B N 1
ATOM 1773 C CA . ASN B 1 115 ? -1.352 -11.781 4.148 1 98.81 115 ASN B CA 1
ATOM 1774 C C . ASN B 1 115 ? -1.302 -13.195 4.723 1 98.81 115 ASN B C 1
ATOM 1776 O O . ASN B 1 115 ? -0.406 -13.523 5.504 1 98.81 115 ASN B O 1
ATOM 1780 N N . GLY B 1 116 ? -2.195 -14.023 4.32 1 98.56 116 GLY B N 1
ATOM 1781 C CA . GLY B 1 116 ? -2.307 -15.375 4.852 1 98.56 116 GLY B CA 1
ATOM 1782 C C . GLY B 1 116 ? -1.159 -16.281 4.438 1 98.56 116 GLY B C 1
ATOM 1783 O O . GLY B 1 116 ? -0.805 -17.203 5.16 1 98.56 116 GLY B O 1
ATOM 1784 N N . ASP B 1 117 ? -0.616 -16.047 3.246 1 98.38 117 ASP B N 1
ATOM 1785 C CA . ASP B 1 117 ? 0.493 -16.844 2.729 1 98.38 117 ASP B CA 1
ATOM 1786 C C . ASP B 1 117 ? 1.834 -16.172 3.031 1 98.38 117 ASP B C 1
ATOM 1788 O O . ASP B 1 117 ? 2.891 -16.719 2.711 1 98.38 117 ASP B O 1
ATOM 1792 N N . ASN B 1 118 ? 1.798 -15.062 3.559 1 98.81 118 ASN B N 1
ATOM 1793 C CA . ASN B 1 118 ? 3.004 -14.297 3.869 1 98.81 118 ASN B CA 1
ATOM 1794 C C . ASN B 1 118 ? 3.893 -14.133 2.643 1 98.81 118 ASN B C 1
ATOM 1796 O O . ASN B 1 118 ? 5.09 -14.414 2.695 1 98.81 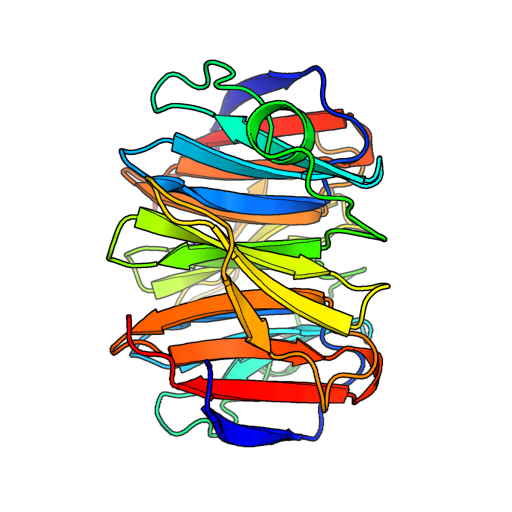118 ASN B O 1
ATOM 1800 N N . SER B 1 119 ? 3.314 -13.633 1.564 1 98.88 119 SER B N 1
ATOM 1801 C CA . SER B 1 119 ? 4.004 -13.508 0.284 1 98.88 119 SER B CA 1
ATOM 1802 C C . SER B 1 119 ? 3.334 -12.461 -0.603 1 98.88 119 SER B C 1
ATOM 1804 O 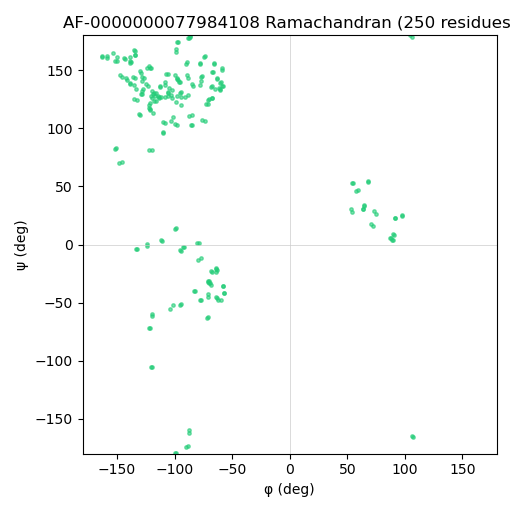O . SER B 1 119 ? 2.232 -12 -0.303 1 98.88 119 SER B O 1
ATOM 1806 N N . VAL B 1 120 ? 4.113 -12.016 -1.554 1 98.88 120 VAL B N 1
ATOM 1807 C CA . VAL B 1 120 ? 3.531 -11.328 -2.705 1 98.88 120 VAL B CA 1
ATOM 1808 C C . VAL B 1 120 ? 3.477 -12.281 -3.896 1 98.88 120 VAL B C 1
ATOM 1810 O O . VAL B 1 120 ? 4.477 -12.914 -4.242 1 98.88 120 VAL B O 1
ATOM 1813 N N . LYS B 1 121 ? 2.281 -12.406 -4.445 1 98.88 121 LYS B N 1
ATOM 1814 C CA . LYS B 1 121 ? 2.1 -13.219 -5.645 1 98.88 121 LYS B CA 1
ATOM 1815 C C . LYS B 1 121 ? 1.976 -12.344 -6.887 1 98.88 121 LYS B C 1
ATOM 1817 O O . LYS B 1 121 ? 1.243 -11.352 -6.883 1 98.88 121 LYS B O 1
ATOM 1822 N N . ILE B 1 122 ? 2.715 -12.727 -7.918 1 98.62 122 ILE B N 1
ATOM 1823 C CA . ILE B 1 122 ? 2.762 -11.945 -9.148 1 98.62 122 ILE B CA 1
ATOM 1824 C C . ILE B 1 122 ? 2.09 -12.719 -10.281 1 98.62 122 ILE B C 1
ATOM 1826 O O . ILE B 1 122 ? 2.412 -13.891 -10.516 1 98.62 122 ILE B O 1
ATOM 1830 N N . PHE B 1 123 ? 1.151 -12.055 -10.922 1 98.5 123 PHE B N 1
ATOM 1831 C CA . PHE B 1 123 ? 0.388 -12.648 -12.016 1 98.5 123 PHE B CA 1
ATOM 1832 C C . PHE B 1 123 ? 0.567 -11.844 -13.297 1 98.5 123 PHE B C 1
ATOM 1834 O O . PHE B 1 123 ? 0.876 -10.648 -13.25 1 98.5 123 PHE B O 1
ATOM 1841 N N . LYS B 1 124 ? 0.444 -12.508 -14.375 1 97.94 124 LYS B N 1
ATOM 1842 C CA . LYS B 1 124 ? 0.274 -11.867 -15.672 1 97.94 124 LYS B CA 1
ATOM 1843 C C . LYS B 1 124 ? -1.163 -12 -16.172 1 97.94 124 LYS B C 1
ATOM 1845 O O . LYS B 1 124 ? -1.762 -13.07 -16.062 1 97.94 124 LYS B O 1
ATOM 1850 N N . TYR B 1 125 ? -1.739 -10.852 -16.531 1 95.88 125 TYR B N 1
ATOM 1851 C CA . TYR B 1 125 ? -3.072 -10.898 -17.125 1 95.88 125 TYR B CA 1
ATOM 1852 C C . TYR B 1 125 ? -3.113 -10.125 -18.438 1 95.88 125 TYR B C 1
ATOM 1854 O O . TYR B 1 125 ? -2.229 -9.312 -18.719 1 95.88 125 TYR B O 1
ATOM 1862 N N . GLN B 1 126 ? -3.859 -10.547 -19.453 1 81.19 126 GLN B N 1
ATOM 1863 C CA . GLN B 1 126 ? -4.02 -9.859 -20.734 1 81.19 126 GLN B CA 1
ATOM 1864 C C . GLN B 1 126 ? -5.492 -9.75 -21.109 1 81.19 126 GLN B C 1
ATOM 1866 O O . GLN B 1 126 ? -6.258 -10.703 -20.938 1 81.19 126 GLN B O 1
ATOM 1871 N N . MET B 1 127 ? -6.004 -8.547 -21.109 1 65.25 127 MET B N 1
ATOM 1872 C CA . MET B 1 127 ? -7.305 -8.477 -21.766 1 65.25 127 MET B CA 1
ATOM 1873 C C . MET B 1 127 ? -7.152 -8.133 -23.25 1 65.25 127 MET B C 1
ATOM 1875 O O . MET B 1 127 ? -6.164 -7.508 -23.641 1 65.25 127 MET B O 1
#

Nearest PDB structures (foldseek):
  7qrv-assembly2_B  TM=8.296E-01  e=4.613E-07  Homo sapiens
  7zq2-assembly1_A  TM=8.945E-01  e=3.077E-05  synthetic construct
  1rwl-assembly1_A  TM=8.167E-01  e=3.617E-05  Mycobacterium tuberculosis
  3wwf-assembly1_C  TM=9.287E-01  e=9.034E-05  unclassified
  3v9f-assembly4_D  TM=6.705E-01  e=2.992E-03  Bacteroides thetaiotaomicron

Secondary structure (DSSP, 8-state):
-EEEEEEE---SSEEEEEE-GGG-EEEEETTS-EEEE-TTS-EEEEHHHHH----SSEEEEEE-TTS-EEEEETTTTEEEEE-SSS--EEEE-SS-SSEEEEEEETTTEEEEEETTTTEEEEEEE--/-EEEEEEE---SSEEEEEE-GGG-EEEEETTS-EEEE-TTS-EEEEHHHHH----SSEEEEEE-TTS-EEEEETTTTEEEEE-SSS--EEEE-SS-SSEEEEEEETTTEEEEEETTTTEEEEEEE--

Foldseek 3Di:
DDDDDDDDDDAAAWAEKEQAPAQWIWTFHQVFWIWTAHNVRHTPGTCCVVQVDGAPGWAAWYAEPQRWIWIQRQVQQWIWIHDPDDHIDTPGRDDADGWHYWYHDPPQKIWIDRPVVRDIDIDHDDD/DDDDDDDDDDAAAWAEKEQAPAQWIWTFHQVFWIWTAHNVRHTPGTCCVVQVDGAPGWAAWYAEPQRWIWIQRQVQQWIWIHDPDDHIDTPGRDDADGWHYWYHDPQQKIWIDRPVVRDIDIDHDDD

Organism: Vombatus ursinus (NCBI:txid29139)

Solvent-accessible surface area (backbone atoms only — not comparable to full-atom values): 12270 Å² total; per-residue (Å²): 98,45,44,80,71,51,71,48,72,84,49,52,33,24,40,26,34,22,56,31,57,84,67,14,29,36,33,16,16,72,76,32,41,38,40,36,29,37,61,86,66,43,79,72,53,34,49,37,79,72,64,64,51,81,52,68,34,36,30,14,38,27,40,41,96,86,42,28,39,35,38,24,21,26,70,68,19,31,32,35,36,37,46,86,70,74,73,71,42,70,33,40,75,68,96,48,71,27,29,28,12,28,23,59,45,78,92,42,26,36,43,33,17,17,29,66,67,16,21,37,38,31,28,40,42,73,131,98,45,45,81,71,51,72,48,70,86,47,52,34,24,38,27,32,23,57,31,55,85,67,13,29,36,33,17,16,73,76,31,38,37,40,35,29,36,62,85,69,43,79,73,53,33,49,37,79,73,64,66,51,81,52,69,32,37,30,14,37,26,40,41,97,86,42,28,39,36,38,23,22,26,70,68,18,31,32,36,34,38,46,86,70,73,74,72,42,71,32,38,74,69,95,50,69,28,28,27,12,29,24,58,46,77,90,42,26,37,42,32,16,17,28,67,67,17,22,38,39,32,29,40,42,72,134

Sequence (254 aa):
MAIGLTTVPGLCGPRYVSNGPDGGFVVSEECGDVQLFGHAHQPLGSLCSRLQHPFGNPAGVCTDAQGNIIVVDEQRKEVTLFPRAGPPVRLVSKGLQRPTGVACASRGRLLVADNGDNSVKIFKYQMMAIGLTTVPGLCGPRYVSNGPDGGFVVSEECGDVQLFGHAHQPLGSLCSRLQHPFGNPAGVCTDAQGNIIVVDEQRKEVTLFPRAGPPVRLVSKGLQRPTGVACASRGRLLVADNGDNSVKIFKYQM

pLDDT: mean 96.15, std 4.49, range [64.75, 98.94]

InterPro domains:
  IPR001258 NHL repeat [PF01436] (96-123)
  IPR001258 NHL repeat [PS51125] (96-126)
  IPR011042 Six-bladed beta-propeller, TolB-like [G3DSA:2.120.10.30] (6-127)
  IPR050952 Tripartite Motif and NHL Repeat Containing E3 Ligases [PTHR24104] (13-124)

Radius of gyration: 16.41 Å; Cα contacts (8 Å, |Δi|>4): 786; chains: 2; bounding box: 43×41×37 Å